Protein AF-A0A952QV23-F1 (afdb_monomer_lite)

Radius of gyration: 23.97 Å; chains: 1; bounding box: 68×53×58 Å

Foldseek 3Di:
DDDPADWDADPVQRKIKGKDWDFADQDPNRTDIWIKMFIVCQLFVWDKDKDKDKDAQQDDFFQWKWKWKDKQNHTFDDIDIDGRPPPDNRHIDIDIDIDIGGCQPPAFDKIKMKMWMWRHHPVDIDIDIAIAIDGDRHQNVPPVHRRMAIQCDWDWDQDPQQKIWICHSNRDIAIGHHQQQAQEEEEAAQQFFDQDPNWTFGCQDTNPNPVVVCQLQDCCCEDCNHPHNHHHDYDRHDNADDLVVCVSHQEYEYTHGPDDDDPRSLVSVLSCVRHQHYYWYWDFAVDPDDDSFDDDDDDDDDQDQDFPDPPGPRGCVCVGNVHHCPTGDGDGDDPDDPRPGDIDTGD

Secondary structure (DSSP, 8-state):
------EEEETTTTEEEEEEEEEEEEETTEEEEEEEEEEHHHHS-EEEEEEEEEE-TTSPPPSEEEEEEEETTEEEEEEEEEE-TTS-SSS-EEEEEEEEEE-TTSPSEEEEEEEEEEEEPSS-EEEEEEEEEEEE---TT-TTSTTEEETT--EEEE-TTS-EEEE-TTS-EEEEPPTT--EEEEEB-TTTB-EETTEE--TTT-GGGHHHHHHHH-TTTBSTTSSBSS-EEE---BSS--HHHHTT-SEEEE--BSSPPPHHHHHHHHHHHHTT-EEEEB--TT--PPPTT--------SS------TT-TT-GGGTSTT----S-----PPS-----S---B--

Sequence (347 aa):
MACRTGSEADLTAGALALDEIIPGIRTLGVTRDLALHYRSTNADVQRIVPVNATLRVQAAVPMTFSARLSIGGVQVGQDRYWDSRALPENADSVSRLGVQFDGSAFSTGLYPSELLLFSNYPQSSIGGVTRSQVLLRNEQASPFGAGWTVMALDRLYPQSDGSVVLAKGTGSTLLYGAAGRPLVVESFDQARSLTVSGVNASFVAGSMHAAARADLLNPANFGALGTIRRPVTLRSGLNVVTLPALAGVDVFVLNLLTTELTATEVQVLEQFVREGGTVLEIRNPAVTRPLLLGTLPAPFIGDLTADVTPDGLTSPLGNGPFGTIISPLLTGGNAGYATTGLATVLA

Structure (mmCIF, N/CA/C/O backbone):
data_AF-A0A952QV23-F1
#
_entry.id   AF-A0A952QV23-F1
#
loop_
_atom_site.group_PDB
_atom_site.id
_atom_site.type_symbol
_atom_site.label_atom_id
_atom_site.label_alt_id
_atom_site.label_comp_id
_atom_site.label_asym_id
_atom_site.label_entity_id
_atom_site.label_seq_id
_atom_site.pdbx_PDB_ins_code
_atom_site.Cartn_x
_atom_site.Cartn_y
_atom_site.Cartn_z
_atom_site.occupancy
_atom_site.B_iso_or_equiv
_atom_site.auth_seq_id
_atom_site.auth_comp_id
_atom_site.auth_asym_id
_atom_site.auth_atom_id
_atom_site.pdbx_PDB_model_num
ATOM 1 N N . MET A 1 1 ? -38.222 -16.521 16.201 1.00 37.97 1 MET A N 1
ATOM 2 C CA . MET A 1 1 ? -36.840 -16.012 16.082 1.00 37.97 1 MET A CA 1
ATOM 3 C C . MET A 1 1 ? -36.084 -16.981 15.198 1.00 37.97 1 MET A C 1
ATOM 5 O O . MET A 1 1 ? -36.097 -18.165 15.502 1.00 37.97 1 MET A O 1
ATOM 9 N N . ALA A 1 2 ? -35.523 -16.520 14.083 1.00 35.03 2 ALA A N 1
ATOM 10 C CA . ALA A 1 2 ? -34.625 -17.336 13.274 1.00 35.03 2 ALA A CA 1
ATOM 11 C C . ALA A 1 2 ? -33.210 -17.120 13.818 1.00 35.03 2 ALA A C 1
ATOM 13 O O . ALA A 1 2 ? -32.654 -16.037 13.660 1.00 35.03 2 ALA A O 1
ATOM 14 N N . CYS A 1 3 ? -32.669 -18.112 14.522 1.00 39.09 3 CYS A N 1
ATOM 15 C CA . CYS A 1 3 ? -31.257 -18.133 14.877 1.00 39.09 3 CYS A CA 1
ATOM 16 C C . CYS A 1 3 ? -30.493 -18.496 13.597 1.00 39.09 3 CYS A C 1
ATOM 18 O O . CYS A 1 3 ? -30.655 -19.603 13.081 1.00 39.09 3 CYS A O 1
ATOM 20 N N . ARG A 1 4 ? -29.739 -17.553 13.020 1.00 45.06 4 ARG A N 1
ATOM 21 C CA . ARG A 1 4 ? -28.792 -17.873 11.945 1.00 45.06 4 ARG A CA 1
ATOM 22 C C . ARG A 1 4 ? -27.541 -18.447 12.599 1.00 45.06 4 ARG A C 1
ATOM 24 O O . ARG A 1 4 ? -26.590 -17.727 12.853 1.00 45.06 4 ARG A O 1
ATOM 31 N N . THR A 1 5 ? -27.564 -19.740 12.895 1.00 49.06 5 THR A N 1
ATOM 32 C CA . THR A 1 5 ? -26.353 -20.484 13.240 1.00 49.06 5 THR A CA 1
ATOM 33 C C . THR A 1 5 ? -25.646 -20.830 11.935 1.00 49.06 5 THR A C 1
ATOM 35 O O . THR A 1 5 ? -26.070 -21.740 11.221 1.00 49.06 5 THR A O 1
ATOM 38 N N . GLY A 1 6 ? -24.617 -20.080 11.571 1.00 63.06 6 GLY A N 1
ATOM 39 C CA . GLY A 1 6 ? -23.847 -20.364 10.369 1.00 63.06 6 GLY A CA 1
ATOM 40 C C . GLY A 1 6 ? -22.483 -19.715 10.452 1.00 63.06 6 GLY A C 1
ATOM 41 O O . GLY A 1 6 ? -22.381 -18.527 10.729 1.00 63.06 6 GLY A O 1
ATOM 42 N N . SER A 1 7 ? -21.439 -20.505 10.230 1.00 75.69 7 SER A N 1
ATOM 43 C CA . SER A 1 7 ? -20.114 -19.961 9.980 1.00 75.69 7 SER A CA 1
ATOM 44 C C . SER A 1 7 ? -20.001 -19.547 8.517 1.00 75.69 7 SER A C 1
ATOM 46 O O . SER A 1 7 ? -20.427 -20.292 7.631 1.00 75.69 7 SER A O 1
ATOM 48 N N . GLU A 1 8 ? -19.375 -18.411 8.261 1.00 77.69 8 GLU A N 1
ATOM 49 C CA . GLU A 1 8 ? -19.070 -17.926 6.920 1.00 77.69 8 GLU A CA 1
ATOM 50 C C . GLU A 1 8 ? -17.571 -18.061 6.643 1.00 77.69 8 GLU A C 1
ATOM 52 O O . GLU A 1 8 ? -16.746 -18.014 7.556 1.00 77.69 8 GLU A O 1
ATOM 57 N N . ALA A 1 9 ? -17.211 -18.249 5.375 1.00 70.25 9 ALA A N 1
ATOM 58 C CA . ALA A 1 9 ? -15.822 -18.287 4.941 1.00 70.25 9 ALA A CA 1
ATOM 59 C C . ALA A 1 9 ? -15.524 -17.052 4.086 1.00 70.25 9 ALA A C 1
ATOM 61 O O . ALA A 1 9 ? -16.103 -16.871 3.015 1.00 70.25 9 ALA A O 1
ATOM 62 N N . ASP A 1 10 ? -14.594 -16.221 4.542 1.00 66.31 10 ASP A N 1
ATOM 63 C CA . ASP A 1 10 ? -14.011 -15.152 3.739 1.00 66.31 10 ASP A CA 1
ATOM 64 C C . ASP A 1 10 ? -12.957 -15.772 2.818 1.00 66.31 10 ASP A C 1
ATOM 66 O O . ASP A 1 10 ? -11.839 -16.066 3.243 1.00 66.31 10 ASP A O 1
ATOM 70 N N . LEU A 1 11 ? -13.322 -15.986 1.553 1.00 59.44 11 LEU A N 1
ATOM 71 C CA . LEU A 1 11 ? -12.440 -16.572 0.539 1.00 59.44 11 LEU A CA 1
ATOM 72 C C . LEU A 1 11 ? -11.251 -15.667 0.185 1.00 59.44 11 LEU A C 1
ATOM 74 O O . LEU A 1 11 ? -10.237 -16.161 -0.302 1.00 59.44 11 LEU A O 1
ATOM 78 N N . THR A 1 12 ? -11.351 -14.362 0.447 1.00 55.78 12 THR A N 1
ATOM 79 C CA . THR A 1 12 ? -10.278 -13.398 0.177 1.00 55.78 12 THR A CA 1
ATOM 80 C C . THR A 1 12 ? -9.211 -13.464 1.266 1.00 55.78 12 THR A C 1
ATOM 82 O O . THR A 1 12 ? -8.017 -13.437 0.976 1.00 55.78 12 THR A O 1
ATOM 85 N N . ALA A 1 13 ? -9.634 -13.570 2.529 1.00 60.91 13 ALA A N 1
ATOM 86 C CA . ALA A 1 13 ? -8.731 -13.614 3.681 1.00 60.91 13 ALA A CA 1
ATOM 87 C C . ALA A 1 13 ? -8.427 -15.033 4.194 1.00 60.91 13 ALA A C 1
ATOM 89 O O . ALA A 1 13 ? -7.602 -15.180 5.096 1.00 60.91 13 ALA A O 1
ATOM 90 N N . GLY A 1 14 ? -9.111 -16.060 3.679 1.00 71.38 14 GLY A N 1
ATOM 91 C CA . GLY A 1 14 ? -9.061 -17.428 4.202 1.00 71.38 14 GLY A CA 1
ATOM 92 C C . GLY A 1 14 ? -9.589 -17.547 5.636 1.00 71.38 14 GLY A C 1
ATOM 93 O O . GLY A 1 14 ? -9.125 -18.401 6.390 1.00 71.38 14 GLY A O 1
ATOM 94 N N . ALA A 1 15 ? -10.503 -16.662 6.048 1.00 80.19 15 ALA A N 1
ATOM 95 C CA . ALA A 1 15 ? -10.965 -16.572 7.431 1.00 80.19 15 ALA A CA 1
ATOM 96 C C . ALA A 1 15 ? -12.306 -17.283 7.631 1.00 80.19 15 ALA A C 1
ATOM 98 O O . ALA A 1 15 ? -13.219 -17.127 6.826 1.00 80.19 15 ALA A O 1
ATOM 99 N N . LEU A 1 16 ? -12.442 -17.994 8.748 1.00 88.31 16 LEU A N 1
ATOM 100 C CA . LEU A 1 16 ? -13.737 -18.408 9.275 1.00 88.31 16 LEU A CA 1
ATOM 101 C C . LEU A 1 16 ? -14.306 -17.248 10.092 1.00 88.31 16 LEU A C 1
ATOM 103 O O . LEU A 1 16 ? -13.616 -16.725 10.974 1.00 88.31 16 LEU A O 1
ATOM 107 N N . ALA A 1 17 ? -15.545 -16.872 9.812 1.00 88.94 17 ALA A N 1
ATOM 108 C CA . ALA A 1 17 ? -16.291 -15.868 10.548 1.00 88.94 17 ALA A CA 1
ATOM 109 C C . ALA A 1 17 ? -17.565 -16.470 11.147 1.00 88.94 17 ALA A C 1
ATOM 111 O O . ALA A 1 17 ? -18.139 -17.411 10.597 1.00 88.94 17 ALA A O 1
ATOM 112 N N . LEU A 1 18 ? -17.994 -15.942 12.288 1.00 90.94 18 LEU A N 1
ATOM 113 C CA . LEU A 1 18 ? -19.237 -16.340 12.946 1.00 90.94 18 LEU A CA 1
ATOM 114 C C . LEU A 1 18 ? -19.784 -15.158 13.743 1.00 90.94 18 LEU A C 1
ATOM 116 O O . LEU A 1 18 ? -19.043 -14.555 14.514 1.00 90.94 18 LEU A O 1
ATOM 120 N N . ASP A 1 19 ? -21.075 -14.880 13.598 1.00 91.56 19 ASP A N 1
ATOM 121 C CA . ASP A 1 19 ? -21.782 -13.924 14.446 1.00 91.56 19 ASP A CA 1
ATOM 122 C C . ASP A 1 19 ? -22.611 -14.671 15.490 1.00 91.56 19 ASP A C 1
ATOM 124 O O . ASP A 1 19 ? -23.381 -15.570 15.151 1.00 91.56 19 ASP A O 1
ATOM 128 N N . GLU A 1 20 ? -22.486 -14.269 16.752 1.00 91.31 20 GLU A N 1
ATOM 129 C CA . GLU A 1 20 ? -23.279 -14.797 17.860 1.00 91.31 20 GLU A CA 1
ATOM 130 C C . GLU A 1 20 ? -24.041 -13.656 18.534 1.00 91.31 20 GLU A C 1
ATOM 132 O O . GLU A 1 20 ? -23.453 -12.692 19.033 1.00 91.31 20 GLU A O 1
ATOM 137 N N . ILE A 1 21 ? -25.369 -13.758 18.562 1.00 90.81 21 ILE A N 1
ATOM 138 C CA . ILE A 1 21 ? -26.215 -12.776 19.242 1.00 90.81 21 ILE A CA 1
ATOM 139 C C . ILE A 1 21 ? -26.217 -13.101 20.733 1.00 90.81 21 ILE A C 1
ATOM 141 O O . ILE A 1 21 ? -26.666 -14.169 21.133 1.00 90.81 21 ILE A O 1
ATOM 145 N N . ILE A 1 22 ? -25.794 -12.149 21.560 1.00 87.44 22 ILE A N 1
ATOM 146 C CA . ILE A 1 22 ? -26.007 -12.178 23.004 1.00 87.44 22 ILE A CA 1
ATOM 147 C C . ILE A 1 22 ? -27.389 -11.569 23.267 1.00 87.44 22 ILE A C 1
ATOM 149 O O . ILE A 1 22 ? -27.554 -10.353 23.084 1.00 87.44 22 ILE A O 1
ATOM 153 N N . PRO A 1 23 ? -28.380 -12.369 23.709 1.00 85.06 23 PRO A N 1
ATOM 154 C CA . PRO A 1 23 ? -29.715 -11.864 23.984 1.00 85.06 23 PRO A CA 1
ATOM 155 C C . PRO A 1 23 ? -29.654 -10.766 25.042 1.00 85.06 23 PRO A C 1
ATOM 157 O O . PRO A 1 23 ? -29.134 -10.960 26.144 1.00 85.06 23 PRO A O 1
ATOM 160 N N . GLY A 1 24 ? -30.166 -9.599 24.684 1.00 83.31 24 GLY A N 1
ATOM 161 C CA . GLY A 1 24 ? -30.194 -8.440 25.550 1.00 83.31 24 GLY A CA 1
ATOM 162 C C . GLY A 1 24 ? -31.509 -8.301 26.303 1.00 83.31 24 GLY A C 1
ATOM 163 O O . GLY A 1 24 ? -32.363 -9.187 26.350 1.00 83.31 24 GLY A O 1
ATOM 164 N N . ILE A 1 25 ? -31.688 -7.119 26.886 1.00 87.19 25 ILE A N 1
ATOM 165 C CA . ILE A 1 25 ? -32.956 -6.714 27.491 1.00 87.19 25 ILE A CA 1
ATOM 166 C C . ILE A 1 25 ? -33.825 -5.977 26.471 1.00 87.19 25 ILE A C 1
ATOM 168 O O . ILE A 1 25 ? -33.336 -5.360 25.522 1.00 87.19 25 ILE A O 1
ATOM 172 N N . ARG A 1 26 ? -35.140 -5.982 26.693 1.00 88.62 26 ARG A N 1
ATOM 173 C CA . ARG A 1 26 ? -36.069 -5.134 25.943 1.00 88.62 26 ARG A CA 1
ATOM 174 C C . ARG A 1 26 ? -36.317 -3.848 26.722 1.00 88.62 26 ARG A C 1
ATOM 176 O O . ARG A 1 26 ? -36.785 -3.900 27.855 1.00 88.62 26 ARG A O 1
ATOM 183 N N . THR A 1 27 ? -36.051 -2.694 26.119 1.00 88.62 27 THR A N 1
ATOM 184 C CA . THR A 1 27 ? -36.333 -1.381 26.720 1.00 88.62 27 THR A CA 1
ATOM 185 C C . THR A 1 27 ? -37.216 -0.567 25.788 1.00 88.62 27 THR A C 1
ATOM 187 O O . THR A 1 27 ? -36.953 -0.479 24.591 1.00 88.62 27 THR A O 1
ATOM 190 N N . LEU A 1 28 ? -38.309 -0.006 26.320 1.00 89.56 28 LEU A N 1
ATOM 191 C CA . LEU A 1 28 ? -39.295 0.767 25.545 1.00 89.56 28 LEU A CA 1
ATOM 192 C C . LEU A 1 28 ? -39.841 0.011 24.313 1.00 89.56 28 LEU A C 1
ATOM 194 O O . LEU A 1 28 ? -40.064 0.592 23.257 1.00 89.56 28 LEU A O 1
ATOM 198 N N . GLY A 1 29 ? -40.011 -1.310 24.425 1.00 87.62 29 GLY A N 1
ATOM 199 C CA . GLY A 1 29 ? -40.465 -2.151 23.311 1.00 87.62 29 GLY A CA 1
ATOM 200 C C . GLY A 1 29 ? -39.403 -2.429 22.236 1.00 87.62 29 GLY A C 1
ATOM 201 O O . GLY A 1 29 ? -39.698 -3.131 21.268 1.00 87.62 29 GLY A O 1
ATOM 202 N N . VAL A 1 30 ? -38.167 -1.961 22.412 1.00 84.88 30 VAL A N 1
ATOM 203 C CA . VAL A 1 30 ? -37.046 -2.204 21.494 1.00 84.88 30 VAL A CA 1
ATOM 204 C C . VAL A 1 30 ? -36.093 -3.232 22.096 1.00 84.88 30 VAL A C 1
ATOM 206 O O . VAL A 1 30 ? -35.694 -3.119 23.256 1.00 84.88 30 VAL A O 1
ATOM 209 N N . THR A 1 31 ? -35.743 -4.249 21.314 1.00 86.88 31 THR A N 1
ATOM 210 C CA . THR A 1 31 ? -34.738 -5.251 21.688 1.00 86.88 31 THR A CA 1
ATOM 211 C C . THR A 1 31 ? -33.344 -4.619 21.663 1.00 86.88 31 THR A C 1
ATOM 213 O O . THR A 1 31 ? -32.995 -3.947 20.693 1.00 86.88 31 THR A O 1
ATOM 216 N N . ARG A 1 32 ? -32.556 -4.791 22.729 1.00 86.25 32 ARG A N 1
ATOM 217 C CA . ARG A 1 32 ? -31.190 -4.252 22.863 1.00 86.25 32 ARG A CA 1
ATOM 218 C C . ARG A 1 32 ? -30.166 -5.382 22.924 1.00 86.25 32 ARG A C 1
ATOM 220 O O . ARG A 1 32 ? -29.440 -5.502 23.905 1.00 86.25 32 ARG A O 1
ATOM 227 N N . ASP A 1 33 ? -30.156 -6.215 21.891 1.00 89.19 33 ASP A N 1
ATOM 228 C CA . ASP A 1 33 ? -29.192 -7.307 21.768 1.00 89.19 33 ASP A CA 1
ATOM 229 C C . ASP A 1 33 ? -27.792 -6.765 21.462 1.00 89.19 33 ASP A C 1
ATOM 231 O O . ASP A 1 33 ? -27.633 -5.725 20.812 1.00 89.19 33 ASP A O 1
ATOM 235 N N . LEU A 1 34 ? -26.775 -7.487 21.923 1.00 89.75 34 LEU A N 1
ATOM 236 C CA . LEU A 1 34 ? -25.401 -7.311 21.465 1.00 89.75 34 LEU A CA 1
ATOM 237 C C . LEU A 1 34 ? -25.064 -8.456 20.519 1.00 89.75 34 LEU A C 1
ATOM 239 O O . LEU A 1 34 ? -25.605 -9.548 20.642 1.00 89.75 34 LEU A O 1
ATOM 243 N N . ALA A 1 35 ? -24.147 -8.219 19.593 1.00 91.69 35 ALA A N 1
ATOM 244 C CA . ALA A 1 35 ? -23.625 -9.267 18.734 1.00 91.69 35 ALA A CA 1
ATOM 245 C C . ALA A 1 35 ? -22.112 -9.352 18.911 1.00 91.69 35 ALA A C 1
ATOM 247 O O . ALA A 1 35 ? -21.417 -8.326 18.913 1.00 91.69 35 ALA A O 1
ATOM 248 N N . LEU A 1 36 ? -21.621 -10.571 19.098 1.00 93.38 36 LEU A N 1
ATOM 249 C CA . LEU A 1 36 ? -20.211 -10.888 18.997 1.00 93.38 36 LEU A CA 1
ATOM 250 C C . LEU A 1 36 ? -19.902 -11.335 17.575 1.00 93.38 36 LEU A C 1
ATOM 252 O O . LEU A 1 36 ? -20.672 -12.080 16.984 1.00 93.38 36 LEU A O 1
ATOM 256 N N . HIS A 1 37 ? -18.754 -10.911 17.068 1.00 93.06 37 HIS A N 1
ATOM 257 C CA . HIS A 1 37 ? -18.209 -11.356 15.796 1.00 93.06 37 HIS A CA 1
ATOM 258 C C . HIS A 1 37 ? -16.898 -12.090 16.051 1.00 93.06 37 HIS A C 1
ATOM 260 O O . HIS A 1 37 ? -15.995 -11.555 16.702 1.00 93.06 37 HIS A O 1
ATOM 266 N N . TYR A 1 38 ? -16.803 -13.312 15.552 1.00 93.38 38 TYR A N 1
ATOM 267 C CA . TYR A 1 38 ? -15.604 -14.131 15.553 1.00 93.38 38 TYR A CA 1
ATOM 268 C C . TYR A 1 38 ? -14.891 -14.028 14.213 1.00 93.38 38 TYR A C 1
ATOM 270 O O . TYR A 1 38 ? -15.531 -14.085 13.163 1.00 93.38 38 TYR A O 1
ATOM 278 N N . ARG A 1 39 ? -13.556 -13.989 14.247 1.00 91.38 39 ARG A N 1
ATOM 279 C CA . ARG A 1 39 ? -12.720 -14.144 13.056 1.00 91.38 39 ARG A CA 1
ATOM 280 C C . ARG A 1 39 ? -11.483 -14.990 13.346 1.00 91.38 39 ARG A C 1
ATOM 282 O O . ARG A 1 39 ? -10.613 -14.583 14.121 1.00 91.38 39 ARG A O 1
ATOM 289 N N . SER A 1 40 ? -11.344 -16.129 12.667 1.00 91.69 40 SER A N 1
ATOM 290 C CA . SER A 1 40 ? -10.255 -17.083 12.937 1.00 91.69 40 SER A CA 1
ATOM 291 C C . SER A 1 40 ? -8.862 -16.496 12.724 1.00 91.69 40 SER A C 1
ATOM 293 O O . SER A 1 40 ? -7.981 -16.723 13.543 1.00 91.69 40 SER A O 1
ATOM 295 N N . THR A 1 41 ? -8.669 -15.657 11.703 1.00 89.25 41 THR A N 1
ATOM 296 C CA . THR A 1 41 ? -7.371 -15.014 11.407 1.00 89.25 41 THR A CA 1
ATOM 297 C C . THR A 1 41 ? -6.923 -13.989 12.453 1.00 89.25 41 THR A C 1
ATOM 299 O O . THR A 1 41 ? -5.805 -13.479 12.377 1.00 89.25 41 THR A O 1
ATOM 302 N N . ASN A 1 42 ? -7.812 -13.618 13.379 1.00 91.06 42 ASN A N 1
ATOM 303 C CA . ASN A 1 42 ? -7.492 -12.756 14.516 1.00 91.06 42 ASN A CA 1
ATOM 304 C C . ASN A 1 42 ? -7.327 -13.573 15.812 1.00 91.06 42 ASN A C 1
ATOM 306 O O . ASN A 1 42 ? -6.696 -13.087 16.751 1.00 91.06 42 ASN A O 1
ATOM 310 N N . ALA A 1 43 ? -7.893 -14.789 15.861 1.00 93.50 43 ALA A N 1
ATOM 311 C CA . ALA A 1 43 ? -7.697 -15.766 16.932 1.00 93.50 43 ALA A CA 1
ATOM 312 C C . ALA A 1 43 ? -6.348 -16.491 16.804 1.00 93.50 43 ALA A C 1
ATOM 314 O O . ALA A 1 43 ? -5.646 -16.676 17.790 1.00 93.50 43 ALA A O 1
ATOM 315 N N . ASP A 1 44 ? -5.980 -16.887 15.588 1.00 93.69 44 ASP A N 1
ATOM 316 C CA . ASP A 1 44 ? -4.684 -17.464 15.244 1.00 93.69 44 ASP A CA 1
ATOM 317 C C . ASP A 1 44 ? -4.077 -16.629 14.116 1.00 93.69 44 ASP A C 1
ATOM 319 O O . ASP A 1 44 ? -4.533 -16.651 12.969 1.00 93.69 44 ASP A O 1
ATOM 323 N N . VAL A 1 45 ? -3.091 -15.802 14.466 1.00 92.12 45 VAL A N 1
ATOM 324 C CA . VAL A 1 45 ? -2.568 -14.743 13.592 1.00 92.12 45 VAL A CA 1
ATOM 325 C C . VAL A 1 45 ? -1.499 -15.307 12.649 1.00 92.12 45 VAL A C 1
ATOM 327 O O . VAL A 1 45 ? -0.379 -14.810 12.586 1.00 92.12 45 VAL A O 1
ATOM 330 N N . GLN A 1 46 ? -1.845 -16.346 11.889 1.00 90.50 46 GLN A N 1
ATOM 331 C CA . GLN A 1 46 ? -0.988 -16.904 10.839 1.00 90.50 46 GLN A CA 1
ATOM 332 C C . GLN A 1 46 ? -1.171 -16.102 9.552 1.00 90.50 46 GLN A C 1
ATOM 334 O O . GLN A 1 46 ? -2.156 -16.268 8.828 1.00 90.50 46 GLN A O 1
ATOM 339 N N . ARG A 1 47 ? -0.237 -15.200 9.251 1.00 86.25 47 ARG A N 1
ATOM 340 C CA . ARG A 1 47 ? -0.337 -14.309 8.084 1.00 86.25 47 ARG A CA 1
ATOM 341 C C . ARG A 1 47 ? 0.573 -14.772 6.966 1.00 86.25 47 ARG A C 1
ATOM 343 O O . ARG A 1 47 ? 1.666 -15.261 7.218 1.00 86.25 47 ARG A O 1
ATOM 350 N N . ILE A 1 48 ? 0.118 -14.591 5.728 1.00 86.12 48 ILE A N 1
ATOM 351 C CA . ILE A 1 48 ? 0.878 -14.917 4.522 1.00 86.12 48 ILE A CA 1
ATOM 352 C C . ILE A 1 48 ? 1.228 -13.613 3.817 1.00 86.12 48 ILE A C 1
ATOM 354 O O . ILE A 1 48 ? 0.338 -12.868 3.408 1.00 86.12 48 ILE A O 1
ATOM 358 N N . VAL A 1 49 ? 2.521 -13.355 3.654 1.00 85.19 49 VAL A N 1
ATOM 359 C CA . VAL A 1 49 ? 3.027 -12.261 2.825 1.00 85.19 49 VAL A CA 1
ATOM 360 C C . VAL A 1 49 ? 3.307 -12.820 1.429 1.00 85.19 49 VAL A C 1
ATOM 362 O O . VAL A 1 49 ? 4.165 -13.699 1.296 1.00 85.19 49 VAL A O 1
ATOM 365 N N . PRO A 1 50 ? 2.583 -12.378 0.384 1.00 83.06 50 PRO A N 1
ATOM 366 C CA . PRO A 1 50 ? 2.864 -12.805 -0.976 1.00 83.06 50 PRO A CA 1
ATOM 367 C C . PRO A 1 50 ? 4.076 -12.056 -1.541 1.00 83.06 50 PRO A C 1
ATOM 369 O O . PRO A 1 50 ? 4.217 -10.849 -1.356 1.00 83.06 50 PRO A O 1
ATOM 372 N N . VAL A 1 51 ? 4.911 -12.757 -2.301 1.00 78.44 51 VAL A N 1
ATOM 373 C CA . VAL A 1 51 ? 5.997 -12.170 -3.092 1.00 78.44 51 VAL A CA 1
ATOM 374 C C . VAL A 1 51 ? 6.031 -12.806 -4.476 1.00 78.44 51 VAL A C 1
ATOM 376 O O . VAL A 1 51 ? 5.844 -14.011 -4.624 1.00 78.44 51 VAL A O 1
ATOM 379 N N . ASN A 1 52 ? 6.281 -11.998 -5.503 1.00 81.19 52 ASN A N 1
ATOM 380 C CA . ASN A 1 52 ? 6.461 -12.493 -6.862 1.00 81.19 52 ASN A CA 1
ATOM 381 C C . ASN A 1 52 ? 7.951 -12.719 -7.139 1.00 81.19 52 ASN A C 1
ATOM 383 O O . ASN A 1 52 ? 8.740 -11.774 -7.116 1.00 81.19 52 ASN A O 1
ATOM 387 N N . ALA A 1 53 ? 8.323 -13.957 -7.446 1.00 80.19 53 ALA A N 1
ATOM 388 C CA . ALA A 1 53 ? 9.618 -14.300 -8.016 1.00 80.19 53 ALA A CA 1
ATOM 389 C C . ALA A 1 53 ? 9.500 -14.297 -9.543 1.00 80.19 53 ALA A C 1
ATOM 391 O O . ALA A 1 53 ? 8.665 -15.010 -10.097 1.00 80.19 53 ALA A O 1
ATOM 392 N N . THR A 1 54 ? 10.305 -13.479 -10.219 1.00 80.44 54 THR A N 1
ATOM 393 C CA . THR A 1 54 ? 10.276 -13.361 -11.685 1.00 80.44 54 THR A CA 1
ATOM 394 C C . THR A 1 54 ? 11.550 -13.945 -12.277 1.00 80.44 54 THR A C 1
ATOM 396 O O . THR A 1 54 ? 12.645 -13.526 -11.902 1.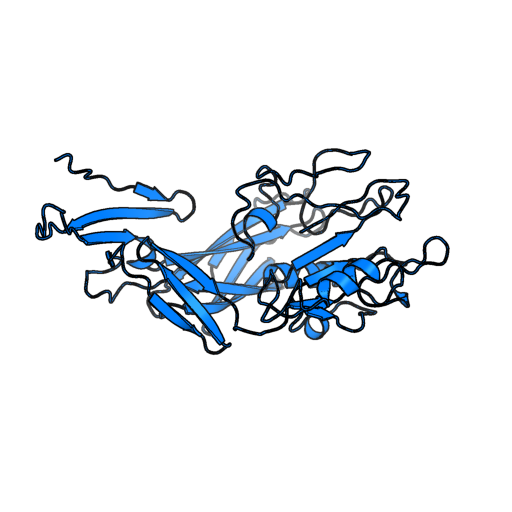00 80.44 54 THR A O 1
ATOM 399 N N . LEU A 1 55 ? 11.405 -14.869 -13.222 1.00 76.81 55 LEU A N 1
ATOM 400 C CA . LEU A 1 55 ? 12.482 -15.350 -14.083 1.00 76.81 55 LEU A CA 1
ATOM 401 C C . LEU A 1 55 ? 12.235 -14.833 -15.492 1.00 76.81 55 LEU A C 1
ATOM 403 O O . LEU A 1 55 ? 11.118 -14.918 -15.996 1.00 76.81 55 LEU A O 1
ATOM 407 N N . ARG A 1 56 ? 13.274 -14.280 -16.115 1.00 73.75 56 ARG A N 1
ATOM 408 C CA . ARG A 1 56 ? 13.216 -13.822 -17.505 1.00 73.75 56 ARG A CA 1
ATOM 409 C C . ARG A 1 56 ? 13.766 -14.899 -18.435 1.00 73.75 56 ARG A C 1
ATOM 411 O O . ARG A 1 56 ? 14.664 -15.625 -18.028 1.00 73.75 56 ARG A O 1
ATOM 418 N N . VAL A 1 57 ? 13.325 -14.914 -19.689 1.00 69.06 57 VAL A N 1
ATOM 419 C CA . VAL A 1 57 ? 13.665 -15.858 -20.779 1.00 69.06 57 VAL A CA 1
ATOM 420 C C . VAL A 1 57 ? 15.169 -16.030 -21.088 1.00 69.06 57 VAL A C 1
ATOM 422 O O . VAL A 1 57 ? 15.552 -16.847 -21.915 1.00 69.06 57 VAL A O 1
ATOM 425 N N . GLN A 1 58 ? 16.051 -15.267 -20.439 1.00 72.44 58 GLN A N 1
ATOM 426 C CA . GLN A 1 58 ? 17.514 -15.355 -20.577 1.00 72.44 58 GLN A CA 1
ATOM 427 C C . GLN A 1 58 ? 18.242 -15.541 -19.237 1.00 72.44 58 GLN A C 1
ATOM 429 O O . GLN A 1 58 ? 19.471 -15.589 -19.200 1.00 72.44 58 GLN A O 1
ATOM 434 N N . ALA A 1 59 ? 17.509 -15.606 -18.126 1.00 77.31 59 ALA A N 1
ATOM 435 C CA . ALA A 1 59 ? 18.083 -15.902 -16.825 1.00 77.31 59 ALA A CA 1
ATOM 436 C C . ALA A 1 59 ? 18.238 -17.419 -16.677 1.00 77.31 59 ALA A C 1
ATOM 438 O O . ALA A 1 59 ? 17.339 -18.177 -17.032 1.00 77.31 59 ALA A O 1
ATOM 439 N N . ALA A 1 60 ? 19.363 -17.862 -16.116 1.00 86.44 60 ALA A N 1
ATOM 440 C CA . ALA A 1 60 ? 19.485 -19.247 -15.683 1.00 86.44 60 ALA A CA 1
ATOM 441 C C . ALA A 1 60 ? 18.386 -19.561 -14.655 1.00 86.44 60 ALA A C 1
ATOM 443 O O . ALA A 1 60 ? 18.077 -18.729 -13.798 1.00 86.44 60 ALA A O 1
ATOM 444 N N . VAL A 1 61 ? 17.811 -20.762 -14.716 1.00 91.88 61 VAL A N 1
ATOM 445 C CA . VAL A 1 61 ? 16.835 -21.202 -13.717 1.00 91.88 61 VAL A CA 1
ATOM 446 C C . VAL A 1 61 ? 17.585 -21.573 -12.429 1.00 91.88 61 VAL A C 1
ATOM 448 O O . VAL A 1 61 ? 18.495 -22.407 -12.465 1.00 91.88 61 VAL A O 1
ATOM 451 N N . PRO A 1 62 ? 17.264 -20.952 -11.278 1.00 93.38 62 PRO A N 1
ATOM 452 C CA . PRO A 1 62 ? 17.884 -21.317 -10.012 1.00 93.38 62 PRO A CA 1
ATOM 453 C C . PRO A 1 62 ? 17.450 -22.720 -9.572 1.00 93.38 62 PRO A C 1
ATOM 455 O O . PRO A 1 62 ? 16.392 -23.219 -9.958 1.00 93.38 62 PRO A O 1
ATOM 458 N N . MET A 1 63 ? 18.237 -23.350 -8.700 1.00 95.56 63 MET A N 1
ATOM 459 C CA . MET A 1 63 ? 17.837 -24.611 -8.065 1.00 95.56 63 MET A CA 1
ATOM 460 C C . MET A 1 63 ? 16.696 -24.389 -7.075 1.00 95.56 63 MET A C 1
ATOM 462 O O . MET A 1 63 ? 15.779 -25.203 -6.993 1.00 95.56 63 MET A O 1
ATOM 466 N N . THR A 1 64 ? 16.761 -23.290 -6.317 1.00 96.06 64 THR A N 1
ATOM 467 C CA . THR A 1 64 ? 15.688 -22.897 -5.404 1.00 96.06 64 THR A CA 1
ATOM 468 C C . THR A 1 64 ? 15.495 -21.390 -5.365 1.00 96.06 64 THR A C 1
ATOM 470 O O . THR A 1 64 ? 16.450 -20.626 -5.527 1.00 96.06 64 THR A O 1
ATOM 473 N N . PHE A 1 65 ? 14.282 -20.965 -5.031 1.00 95.56 65 PHE A N 1
ATOM 474 C CA . PHE A 1 65 ? 14.073 -19.671 -4.392 1.00 95.56 65 PHE A CA 1
ATOM 475 C C . PHE A 1 65 ? 14.165 -19.822 -2.882 1.00 95.56 65 PHE A C 1
ATOM 477 O O . PHE A 1 65 ? 13.658 -20.807 -2.343 1.00 95.56 65 PHE A O 1
ATOM 484 N N . SER A 1 66 ? 14.748 -18.840 -2.197 1.00 96.12 66 SER A N 1
ATOM 485 C CA . SER A 1 66 ? 14.638 -18.726 -0.745 1.00 96.12 66 SER A CA 1
ATOM 486 C C . SER A 1 66 ? 14.131 -17.360 -0.314 1.00 96.12 66 SER A C 1
ATOM 488 O O . SER A 1 66 ? 14.468 -16.345 -0.923 1.00 96.12 66 SER A O 1
ATOM 490 N N . ALA A 1 67 ? 13.304 -17.334 0.730 1.00 95.81 67 ALA A N 1
ATOM 491 C CA . ALA A 1 67 ? 12.772 -16.104 1.296 1.00 95.81 67 ALA A CA 1
ATOM 492 C C . ALA A 1 67 ? 13.018 -16.026 2.802 1.00 95.81 67 ALA A C 1
ATOM 494 O O . ALA A 1 67 ? 12.777 -16.993 3.530 1.00 95.81 67 ALA A O 1
ATOM 495 N N . ARG A 1 68 ? 13.430 -14.841 3.254 1.00 96.00 68 ARG A N 1
ATOM 496 C CA . ARG A 1 68 ? 13.543 -14.466 4.665 1.00 96.00 68 ARG A CA 1
ATOM 497 C C . ARG A 1 68 ? 12.672 -13.249 4.926 1.00 96.00 68 ARG A C 1
ATOM 499 O O . ARG A 1 68 ? 12.767 -12.265 4.196 1.00 96.00 68 ARG A O 1
ATOM 506 N N . LEU A 1 69 ? 11.848 -13.317 5.966 1.00 95.75 69 LEU A N 1
ATOM 507 C CA . LEU A 1 69 ? 10.916 -12.256 6.335 1.00 95.75 69 LEU A CA 1
ATOM 508 C C . LEU A 1 69 ? 11.299 -11.650 7.684 1.00 95.75 69 LEU A C 1
ATOM 510 O O . LEU A 1 69 ? 11.542 -12.372 8.653 1.00 95.75 69 LEU A O 1
ATOM 514 N N . SER A 1 70 ? 11.301 -10.325 7.755 1.00 95.94 70 SER A N 1
ATOM 515 C CA . SER A 1 70 ? 11.315 -9.574 9.003 1.00 95.94 70 SER A CA 1
ATOM 516 C C . SER A 1 70 ? 10.065 -8.705 9.118 1.00 95.94 70 SER A C 1
ATOM 518 O O . SER A 1 70 ? 9.585 -8.146 8.131 1.00 95.94 70 SER A O 1
ATOM 520 N N . ILE A 1 71 ? 9.530 -8.600 10.333 1.00 95.00 71 ILE A N 1
ATOM 521 C CA . ILE A 1 71 ? 8.384 -7.756 10.687 1.00 95.00 71 ILE A CA 1
ATOM 522 C C . ILE A 1 71 ? 8.803 -6.892 11.872 1.00 95.00 71 ILE A C 1
ATOM 524 O O . ILE A 1 71 ? 9.322 -7.400 12.865 1.00 95.00 71 ILE A O 1
ATOM 528 N N . GLY A 1 72 ? 8.636 -5.573 11.765 1.00 90.69 72 GLY A N 1
ATOM 529 C CA . GLY A 1 72 ? 9.064 -4.640 12.811 1.00 90.69 72 GLY A CA 1
ATOM 530 C C . GLY A 1 72 ? 10.572 -4.689 13.096 1.00 90.69 72 GLY A C 1
ATOM 531 O O . GLY A 1 72 ? 10.987 -4.422 14.218 1.00 90.69 72 GLY A O 1
ATOM 532 N N . GLY A 1 73 ? 11.386 -5.080 12.108 1.00 90.25 73 GLY A N 1
ATOM 533 C CA . GLY A 1 73 ? 12.836 -5.257 12.257 1.00 90.25 73 GLY A CA 1
ATOM 534 C C . GLY A 1 73 ? 13.268 -6.582 12.900 1.00 90.25 73 GLY A C 1
ATOM 535 O O . GLY A 1 73 ? 14.465 -6.824 13.034 1.00 90.25 73 GLY A O 1
ATOM 536 N N . VAL A 1 74 ? 12.330 -7.461 13.264 1.00 92.19 74 VAL A N 1
ATOM 537 C CA . VAL A 1 74 ? 12.619 -8.784 13.836 1.00 92.19 74 VAL A CA 1
ATOM 538 C C . VAL A 1 74 ? 12.391 -9.853 12.776 1.00 92.19 74 VAL A C 1
ATOM 540 O O . VAL A 1 74 ? 11.334 -9.883 12.149 1.00 92.19 74 VAL A O 1
ATOM 543 N N . GLN A 1 75 ? 13.366 -10.741 12.564 1.00 94.00 75 GLN A N 1
ATOM 544 C CA . GLN A 1 75 ? 13.177 -11.895 11.683 1.00 94.00 75 GLN A CA 1
ATOM 545 C C . GLN A 1 75 ? 12.104 -12.822 12.266 1.00 94.0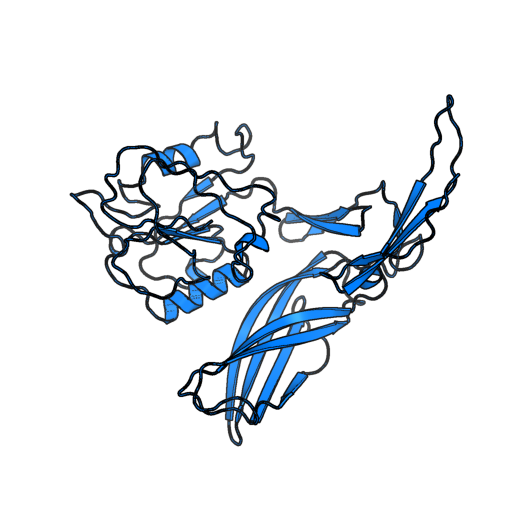0 75 GLN A C 1
ATOM 547 O O . GLN A 1 75 ? 12.199 -13.239 13.420 1.00 94.00 75 GLN A O 1
ATOM 552 N N . VAL A 1 76 ? 11.104 -13.158 11.455 1.00 93.38 76 VAL A N 1
ATOM 553 C CA . VAL A 1 76 ? 9.999 -14.038 11.845 1.00 93.38 76 VAL A CA 1
ATOM 554 C C . VAL A 1 76 ? 10.093 -15.365 11.100 1.00 93.38 76 VAL A C 1
ATOM 556 O O . VAL A 1 76 ? 10.250 -15.408 9.881 1.00 93.38 76 VAL A O 1
ATOM 559 N N . GLY A 1 77 ? 9.979 -16.466 11.843 1.00 88.00 77 GLY A N 1
ATOM 560 C CA . GLY A 1 77 ? 10.051 -17.815 11.284 1.00 88.00 77 GLY A CA 1
ATOM 561 C C . GLY A 1 77 ? 11.430 -18.202 10.729 1.00 88.00 77 GLY A C 1
ATOM 562 O O . GLY A 1 77 ? 12.444 -17.543 10.957 1.00 88.00 77 GLY A O 1
ATOM 563 N N . GLN A 1 78 ? 11.451 -19.331 10.022 1.00 91.56 78 GLN A N 1
ATOM 564 C CA . GLN A 1 78 ? 12.631 -19.855 9.331 1.00 91.56 78 GLN A CA 1
ATOM 565 C C . GLN A 1 78 ? 12.621 -19.440 7.858 1.00 91.56 78 GLN A C 1
ATOM 567 O O . GLN A 1 78 ? 11.553 -19.194 7.288 1.00 91.56 78 GLN A O 1
ATOM 572 N N . ASP A 1 79 ? 13.800 -19.435 7.236 1.00 93.88 79 ASP A N 1
ATOM 573 C CA . ASP A 1 79 ? 13.921 -19.244 5.792 1.00 93.88 79 ASP A CA 1
ATOM 574 C C . ASP A 1 79 ? 13.093 -20.311 5.056 1.00 93.88 79 ASP A C 1
ATOM 576 O O . ASP A 1 79 ? 13.141 -21.505 5.372 1.00 93.88 79 ASP A O 1
ATOM 580 N N . ARG A 1 80 ? 12.308 -19.876 4.071 1.00 94.75 80 ARG A N 1
ATOM 581 C CA . ARG A 1 80 ? 11.469 -20.757 3.248 1.00 94.75 80 ARG A CA 1
ATOM 582 C C . ARG A 1 80 ? 12.155 -21.014 1.920 1.00 94.75 80 ARG A C 1
ATOM 584 O O . ARG A 1 80 ? 12.727 -20.086 1.361 1.00 94.75 80 ARG A O 1
ATOM 591 N N . TYR A 1 81 ? 12.066 -22.245 1.423 1.00 96.19 81 TYR A N 1
ATOM 592 C CA . TYR A 1 81 ? 12.686 -22.664 0.169 1.00 96.19 81 TYR A CA 1
ATOM 593 C C . TYR A 1 81 ? 11.647 -23.285 -0.760 1.00 96.19 81 TYR A C 1
ATOM 595 O O . TYR A 1 81 ? 10.800 -24.061 -0.314 1.00 96.19 81 TYR A O 1
ATOM 603 N N . TRP A 1 82 ? 11.747 -22.976 -2.049 1.00 96.19 82 TRP A N 1
ATOM 604 C CA . TRP A 1 82 ? 10.939 -23.579 -3.107 1.00 96.19 82 TRP A CA 1
ATOM 605 C C . TRP A 1 82 ? 11.854 -24.121 -4.191 1.00 96.19 82 TRP A C 1
ATOM 607 O O . TRP A 1 82 ? 12.751 -23.410 -4.637 1.00 96.19 82 TRP A O 1
ATOM 617 N N . ASP A 1 83 ? 11.619 -25.358 -4.620 1.00 95.75 83 ASP A N 1
ATOM 618 C CA . ASP A 1 83 ? 12.292 -25.922 -5.790 1.00 95.75 83 ASP A CA 1
ATOM 619 C C . ASP A 1 83 ? 11.811 -25.200 -7.053 1.00 95.75 83 ASP A C 1
ATOM 621 O O . ASP A 1 83 ? 10.607 -25.097 -7.298 1.00 95.75 83 ASP A O 1
ATOM 625 N N . SER A 1 84 ? 12.753 -24.682 -7.834 1.00 93.69 84 SER A N 1
ATOM 626 C CA . SER A 1 84 ? 12.485 -23.936 -9.065 1.00 93.69 84 SER A CA 1
ATOM 627 C C . SER A 1 84 ? 12.985 -24.648 -10.319 1.00 93.69 84 SER A C 1
ATOM 629 O O . SER A 1 84 ? 12.795 -24.128 -11.412 1.00 93.69 84 SER A O 1
ATOM 631 N N . ARG A 1 85 ? 13.572 -25.848 -10.206 1.00 92.38 85 ARG A N 1
ATOM 632 C CA . ARG A 1 85 ? 14.221 -26.556 -11.330 1.00 92.38 85 ARG A CA 1
ATOM 633 C C . ARG A 1 85 ? 13.273 -26.932 -12.468 1.00 92.38 85 ARG A C 1
ATOM 635 O O . ARG A 1 85 ? 13.727 -27.181 -13.575 1.00 92.38 85 ARG A O 1
ATOM 642 N N . ALA A 1 86 ? 11.974 -27.010 -12.185 1.00 90.31 86 ALA A N 1
ATOM 643 C CA . ALA A 1 86 ? 10.944 -27.322 -13.173 1.00 90.31 86 ALA A CA 1
ATOM 644 C C . ALA A 1 86 ? 10.383 -26.079 -13.892 1.00 90.31 86 ALA A C 1
ATOM 646 O O . ALA A 1 86 ? 9.489 -26.215 -14.727 1.00 90.31 86 ALA A O 1
ATOM 647 N N . LEU A 1 87 ? 10.849 -24.872 -13.550 1.00 89.69 87 LEU A N 1
ATOM 648 C CA . LEU A 1 87 ? 10.415 -23.642 -14.213 1.00 89.69 87 LEU A CA 1
ATOM 649 C C . LEU A 1 87 ? 11.006 -23.543 -15.630 1.00 89.69 87 LEU A C 1
ATOM 651 O O . LEU A 1 87 ? 12.101 -24.050 -15.872 1.00 89.69 87 LEU A O 1
ATOM 655 N N . PRO A 1 88 ? 10.291 -22.908 -16.578 1.00 84.69 88 PRO A N 1
ATOM 656 C CA . PRO A 1 88 ? 10.728 -22.845 -17.966 1.00 84.69 88 PRO A CA 1
ATOM 657 C C . PRO A 1 88 ? 12.000 -22.002 -18.112 1.00 84.69 88 PRO A C 1
ATOM 659 O O . PRO A 1 88 ? 12.052 -20.859 -17.667 1.00 84.69 88 PRO A O 1
ATOM 662 N N . GLU A 1 89 ? 13.004 -22.552 -18.795 1.00 82.81 89 GLU A N 1
ATOM 663 C CA . GLU A 1 89 ? 14.254 -21.845 -19.118 1.00 82.81 89 GLU A CA 1
ATOM 664 C C . GLU A 1 89 ? 14.098 -20.881 -20.304 1.00 82.81 89 GLU A C 1
ATOM 666 O O . GLU A 1 89 ? 14.875 -19.946 -20.464 1.00 82.81 89 GLU A O 1
ATOM 671 N N . ASN A 1 90 ? 13.093 -21.108 -21.153 1.00 82.56 90 ASN A N 1
ATOM 672 C CA . ASN A 1 90 ? 12.901 -20.422 -22.430 1.00 82.56 90 ASN A CA 1
ATOM 673 C C . ASN A 1 90 ? 11.660 -19.518 -22.464 1.00 82.56 90 ASN A C 1
ATOM 675 O O . ASN A 1 90 ? 11.207 -19.138 -23.546 1.00 82.56 90 ASN A O 1
ATOM 679 N N . ALA A 1 91 ? 11.106 -19.169 -21.304 1.00 76.94 91 ALA A N 1
ATOM 680 C CA . ALA A 1 91 ? 9.985 -18.249 -21.200 1.00 76.94 91 ALA A CA 1
ATOM 681 C C . ALA A 1 91 ? 10.092 -17.402 -19.933 1.00 76.94 91 ALA A C 1
ATOM 683 O O . ALA A 1 91 ? 10.598 -17.854 -18.906 1.00 76.94 91 ALA A O 1
ATOM 684 N N . ASP A 1 92 ? 9.565 -16.181 -20.000 1.00 74.88 92 ASP A N 1
ATOM 685 C CA . ASP A 1 92 ? 9.334 -15.395 -18.797 1.00 74.88 92 ASP A CA 1
ATOM 686 C C . ASP A 1 92 ? 8.337 -16.140 -17.900 1.00 74.88 92 ASP A C 1
ATOM 688 O O . ASP A 1 92 ? 7.307 -16.641 -18.361 1.00 74.88 92 ASP A O 1
ATOM 692 N N . SER A 1 93 ? 8.631 -16.212 -16.605 1.00 78.38 93 SER A N 1
ATOM 693 C CA . SER A 1 93 ? 7.726 -16.802 -15.625 1.00 78.38 93 SER A CA 1
ATOM 694 C C . SER A 1 93 ? 7.674 -15.981 -14.345 1.00 78.38 93 SER A C 1
ATOM 696 O O . SER A 1 93 ? 8.671 -15.425 -13.881 1.00 78.38 93 SER A O 1
ATOM 698 N N . VAL A 1 94 ? 6.477 -15.910 -13.764 1.00 81.25 94 VAL A N 1
ATOM 699 C CA . VAL A 1 94 ? 6.233 -15.274 -12.470 1.00 81.25 94 VAL A CA 1
ATOM 700 C C . VAL A 1 94 ? 5.650 -16.321 -11.534 1.00 81.25 94 VAL A C 1
ATOM 702 O O . VAL A 1 94 ? 4.563 -16.843 -11.770 1.00 81.25 94 VAL A O 1
ATOM 705 N N . SER A 1 95 ? 6.374 -16.618 -10.461 1.00 79.25 95 SER A N 1
ATOM 706 C CA . SER A 1 95 ? 5.915 -17.488 -9.381 1.00 79.25 95 SER A CA 1
ATOM 707 C C . SER A 1 95 ? 5.461 -16.637 -8.200 1.00 79.25 95 SER A C 1
ATOM 709 O O . SER A 1 95 ? 6.254 -15.879 -7.643 1.00 79.25 95 SER A O 1
ATOM 711 N N . ARG A 1 96 ? 4.194 -16.762 -7.791 1.00 85.38 96 ARG A N 1
ATOM 712 C CA . ARG A 1 96 ? 3.680 -16.114 -6.575 1.00 85.38 96 ARG A CA 1
ATOM 713 C C . ARG A 1 96 ? 3.946 -17.013 -5.371 1.00 85.38 96 ARG A C 1
ATOM 715 O O . ARG A 1 96 ? 3.276 -18.025 -5.185 1.00 85.38 96 ARG A O 1
ATOM 722 N N . LEU A 1 97 ? 4.932 -16.642 -4.567 1.00 86.50 97 LEU A N 1
ATOM 723 C CA . LEU A 1 97 ? 5.360 -17.367 -3.375 1.00 86.50 97 LEU A CA 1
ATOM 724 C C . LEU A 1 97 ? 4.667 -16.779 -2.140 1.00 86.50 97 LEU A C 1
ATOM 726 O O . LEU A 1 97 ? 4.508 -15.564 -2.031 1.00 86.50 97 LEU A O 1
ATOM 730 N N . GLY A 1 98 ? 4.248 -17.632 -1.207 1.00 87.44 98 GLY A N 1
ATOM 731 C CA . GLY A 1 98 ? 3.624 -17.215 0.050 1.00 87.44 98 GLY A CA 1
ATOM 732 C C . GLY A 1 98 ? 4.542 -17.474 1.238 1.00 87.44 98 GLY A C 1
ATOM 733 O O . GLY A 1 98 ? 4.870 -18.627 1.517 1.00 87.44 98 GLY A O 1
ATOM 734 N N . VAL A 1 99 ? 4.927 -16.424 1.964 1.00 90.00 99 VAL A N 1
ATOM 735 C CA . VAL A 1 99 ? 5.693 -16.550 3.210 1.00 90.00 99 VAL A CA 1
ATOM 736 C C . VAL A 1 99 ? 4.738 -16.455 4.392 1.00 90.00 99 VAL A C 1
ATOM 738 O O . VAL A 1 99 ? 4.265 -15.369 4.721 1.00 90.00 99 VAL A O 1
ATOM 741 N N . GLN A 1 100 ? 4.436 -17.594 5.018 1.00 90.06 100 GLN A N 1
ATOM 742 C CA . GLN A 1 100 ? 3.632 -17.622 6.239 1.00 90.06 100 GLN A CA 1
ATOM 743 C C . GLN A 1 100 ? 4.493 -17.341 7.473 1.00 90.06 100 GLN A C 1
ATOM 745 O O . GLN A 1 100 ? 5.556 -17.954 7.629 1.00 90.06 100 GLN A O 1
ATOM 750 N N . PHE A 1 101 ? 4.000 -16.484 8.366 1.00 92.44 101 PHE A N 1
ATOM 751 C CA . PHE A 1 101 ? 4.602 -16.215 9.667 1.00 92.44 101 PHE A CA 1
ATOM 752 C C . PHE A 1 101 ? 3.566 -16.195 10.794 1.00 92.44 101 PHE A C 1
ATOM 754 O O . PHE A 1 101 ? 2.390 -15.893 10.576 1.00 92.44 101 PHE A O 1
ATOM 761 N N . ASP A 1 102 ? 4.052 -16.482 12.001 1.00 93.56 102 ASP A N 1
ATOM 762 C CA . ASP A 1 102 ? 3.290 -16.376 13.239 1.00 93.56 102 ASP A CA 1
ATOM 763 C C . ASP A 1 102 ? 3.320 -14.929 13.754 1.00 93.56 102 ASP A C 1
ATOM 765 O O . ASP A 1 102 ? 4.368 -14.398 14.131 1.00 93.56 102 ASP A O 1
ATOM 769 N N . GLY A 1 103 ? 2.157 -14.283 13.729 1.00 93.12 103 GLY A N 1
ATOM 770 C CA . GLY A 1 103 ? 1.941 -12.923 14.208 1.00 93.12 103 GLY A CA 1
ATOM 771 C C . GLY A 1 103 ? 1.520 -12.823 15.678 1.00 93.12 103 GLY A C 1
ATOM 772 O O . GLY A 1 103 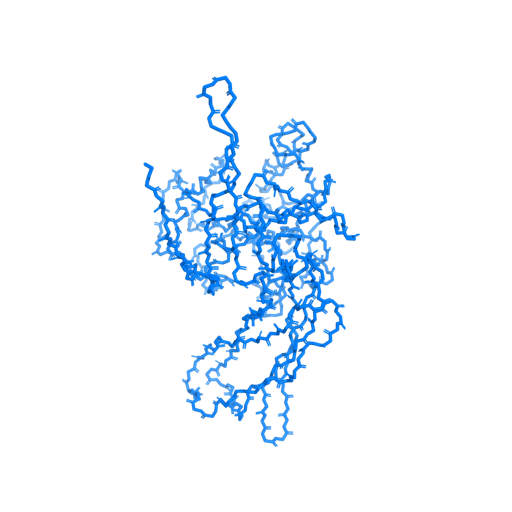? 1.249 -11.714 16.135 1.00 93.12 103 GLY A O 1
ATOM 773 N N . SER A 1 104 ? 1.436 -13.932 16.420 1.00 93.38 104 SER A N 1
ATOM 774 C CA . SER A 1 104 ? 0.898 -13.983 17.794 1.00 93.38 104 SER A CA 1
ATOM 775 C C . SER A 1 104 ? 1.633 -13.086 18.794 1.00 93.38 104 SER A C 1
ATOM 777 O O . SER A 1 104 ? 1.020 -12.535 19.708 1.00 93.38 104 SER A O 1
ATOM 779 N N . ALA A 1 105 ? 2.937 -12.884 18.600 1.00 93.38 105 ALA A N 1
ATOM 780 C CA . ALA A 1 105 ? 3.760 -12.028 19.452 1.00 93.38 105 ALA A CA 1
ATOM 781 C C . ALA A 1 105 ? 3.574 -10.521 19.182 1.00 93.38 105 ALA A C 1
ATOM 783 O O . ALA A 1 105 ? 4.029 -9.695 19.975 1.00 93.38 105 ALA A O 1
ATOM 784 N N . PHE A 1 106 ? 2.928 -10.148 18.074 1.00 93.69 106 PHE A N 1
ATOM 785 C CA . PHE A 1 106 ? 2.704 -8.753 17.706 1.00 93.69 106 PHE A CA 1
ATOM 786 C C . PHE A 1 106 ? 1.352 -8.274 18.232 1.00 93.69 106 PHE A C 1
ATOM 788 O O . PHE A 1 106 ? 0.337 -8.965 18.121 1.00 93.69 106 PHE A O 1
ATOM 795 N N . SER A 1 107 ? 1.323 -7.064 18.786 1.00 94.00 107 SER A N 1
ATOM 796 C CA . SER A 1 107 ? 0.067 -6.393 19.107 1.00 94.00 107 SER A CA 1
ATOM 797 C C . SER A 1 107 ? -0.687 -5.994 17.830 1.00 94.00 107 SER A C 1
ATOM 799 O O . SER A 1 107 ? -0.170 -6.052 16.716 1.00 94.00 107 SER A O 1
ATOM 801 N N . THR A 1 108 ? -1.953 -5.599 17.977 1.00 94.31 108 THR A N 1
ATOM 802 C CA . THR A 1 108 ? -2.699 -5.012 16.854 1.00 94.31 108 THR A CA 1
ATOM 803 C C . THR A 1 108 ? -2.039 -3.695 16.433 1.00 94.31 108 THR A C 1
ATOM 805 O O . THR A 1 108 ? -1.874 -2.801 17.266 1.00 94.31 108 THR A O 1
ATOM 808 N N . GLY A 1 109 ? -1.673 -3.568 15.157 1.00 93.31 109 GLY A N 1
ATOM 809 C CA . GLY A 1 109 ? -0.930 -2.417 14.644 1.00 93.31 109 GLY A CA 1
ATOM 810 C C . GLY A 1 109 ? -0.428 -2.585 13.211 1.00 93.31 109 GLY A C 1
ATOM 811 O O . GLY A 1 109 ? -0.674 -3.603 12.559 1.00 93.31 109 GLY A O 1
ATOM 812 N N . LEU A 1 110 ? 0.266 -1.560 12.723 1.00 89.44 110 LEU A N 1
ATOM 813 C CA . LEU A 1 110 ? 0.921 -1.536 11.419 1.00 89.44 110 LEU A CA 1
ATOM 814 C C . LEU A 1 110 ? 2.428 -1.723 11.605 1.00 89.44 110 LEU A C 1
ATOM 816 O O . LEU A 1 110 ? 3.057 -0.991 12.367 1.00 89.44 110 LEU A O 1
ATOM 820 N N . TYR A 1 111 ? 3.016 -2.675 10.886 1.00 91.00 111 TYR A N 1
ATOM 821 C CA . TYR A 1 111 ? 4.433 -3.001 11.016 1.00 91.00 111 TYR A CA 1
ATOM 822 C C . TYR A 1 111 ? 5.153 -2.880 9.674 1.00 91.00 111 TYR A C 1
ATOM 824 O O . TYR A 1 111 ? 4.631 -3.362 8.665 1.00 91.00 111 TYR A O 1
ATOM 832 N N . PRO A 1 112 ? 6.363 -2.292 9.632 1.00 89.19 112 PRO A N 1
ATOM 833 C CA . PRO A 1 112 ? 7.207 -2.403 8.453 1.00 89.19 112 PRO A CA 1
ATOM 834 C C . PRO A 1 112 ? 7.604 -3.868 8.260 1.00 89.19 112 PRO A C 1
ATOM 836 O O . PRO A 1 112 ? 7.920 -4.567 9.227 1.00 89.19 112 PRO A O 1
ATOM 839 N N . SER A 1 113 ? 7.600 -4.326 7.016 1.00 89.44 113 SER A N 1
ATOM 840 C CA . SER A 1 113 ? 8.038 -5.665 6.640 1.00 89.44 113 SER A CA 1
ATOM 841 C C . SER A 1 113 ? 9.157 -5.584 5.618 1.00 89.44 113 SER A C 1
ATOM 843 O O . SER A 1 113 ? 9.016 -4.873 4.618 1.00 89.44 113 SER A O 1
ATOM 845 N N . GLU A 1 114 ? 10.218 -6.357 5.819 1.00 92.62 114 GLU A N 1
ATOM 846 C CA . GLU A 1 114 ? 11.247 -6.561 4.803 1.00 92.62 114 GLU A CA 1
ATOM 847 C C . GLU A 1 114 ? 11.301 -8.038 4.426 1.00 92.62 114 GLU A C 1
ATOM 849 O O . GLU A 1 114 ? 11.443 -8.921 5.273 1.00 92.62 114 GLU A O 1
ATOM 854 N N . LEU A 1 115 ? 11.181 -8.310 3.131 1.00 91.75 115 LEU A N 1
ATOM 855 C CA . LEU A 1 115 ? 11.274 -9.646 2.571 1.00 91.75 115 LEU A CA 1
ATOM 856 C C . LEU A 1 115 ? 12.492 -9.704 1.658 1.00 91.75 115 LEU A C 1
ATOM 858 O O . LEU A 1 115 ? 12.548 -9.042 0.622 1.00 91.75 115 LEU A O 1
ATOM 862 N N . LEU A 1 116 ? 13.470 -10.510 2.048 1.00 93.88 116 LEU A N 1
ATOM 863 C CA . LEU A 1 116 ? 14.629 -10.837 1.231 1.00 93.88 116 LEU A CA 1
ATOM 864 C C . LEU A 1 116 ? 14.294 -12.070 0.401 1.00 93.88 116 LEU A C 1
ATOM 866 O O . LEU A 1 116 ? 13.975 -13.112 0.970 1.00 93.88 116 LEU A O 1
ATOM 870 N N . LEU A 1 117 ? 14.366 -11.953 -0.922 1.00 93.19 117 LEU A N 1
ATOM 871 C CA . LEU A 1 117 ? 14.143 -13.051 -1.859 1.00 93.19 117 LEU A CA 1
ATOM 872 C C . LEU A 1 117 ? 15.436 -13.324 -2.624 1.00 93.19 117 LEU A C 1
ATOM 874 O O . LEU A 1 117 ? 15.983 -12.412 -3.245 1.00 93.19 117 LEU A O 1
ATOM 878 N N . PHE A 1 118 ? 15.890 -14.574 -2.619 1.00 94.44 118 PHE A N 1
ATOM 879 C CA . PHE A 1 118 ? 17.083 -15.022 -3.331 1.00 94.44 118 PHE A CA 1
ATOM 880 C C . PHE A 1 118 ? 16.746 -16.105 -4.354 1.00 94.44 118 PHE A C 1
ATOM 882 O O . PHE A 1 118 ? 15.990 -17.032 -4.076 1.00 94.44 118 PHE A O 1
ATOM 889 N N . SER A 1 119 ? 17.363 -16.000 -5.526 1.00 93.56 119 SER A N 1
ATOM 890 C CA . SER A 1 119 ? 17.546 -17.083 -6.489 1.00 93.56 119 SER A CA 1
ATOM 891 C C . SER A 1 119 ? 18.863 -17.785 -6.169 1.00 93.56 119 SER A C 1
ATOM 893 O O . SER A 1 119 ? 19.918 -17.148 -6.216 1.00 93.56 119 SER A O 1
ATOM 895 N N . ASN A 1 120 ? 18.814 -19.072 -5.829 1.00 95.75 120 ASN A N 1
ATOM 896 C CA . ASN A 1 120 ? 19.982 -19.856 -5.430 1.00 95.75 120 ASN A CA 1
ATOM 897 C C . ASN A 1 120 ? 20.434 -20.776 -6.569 1.00 95.75 120 ASN A C 1
ATOM 899 O O . ASN A 1 120 ? 19.701 -21.671 -6.998 1.00 95.75 120 ASN A O 1
ATOM 903 N N . TYR A 1 121 ? 21.664 -20.578 -7.023 1.00 94.25 121 TYR A N 1
ATOM 904 C CA . TYR A 1 121 ? 22.357 -21.369 -8.035 1.00 94.25 121 TYR A CA 1
ATOM 905 C C . TYR A 1 121 ? 23.375 -22.308 -7.368 1.00 94.25 121 TYR A C 1
ATOM 907 O O . TYR A 1 121 ? 23.674 -22.145 -6.185 1.00 94.25 121 TYR A O 1
ATOM 915 N N . PRO A 1 122 ? 23.953 -23.283 -8.095 1.00 93.00 122 PRO A N 1
ATOM 916 C CA . PRO A 1 122 ? 24.903 -24.236 -7.512 1.00 93.00 122 PRO A CA 1
ATOM 917 C C . PRO A 1 122 ? 26.098 -23.610 -6.778 1.00 93.00 122 PRO A C 1
ATOM 919 O O . PRO A 1 122 ? 26.626 -24.219 -5.853 1.00 93.00 122 PRO A O 1
ATOM 922 N N . GLN A 1 123 ? 26.537 -22.415 -7.186 1.00 92.94 123 GLN A N 1
ATOM 923 C CA . GLN A 1 123 ? 27.744 -21.766 -6.655 1.00 92.94 123 GLN A CA 1
ATOM 924 C C . GLN A 1 123 ? 27.532 -20.306 -6.229 1.00 92.94 123 GLN A C 1
ATOM 926 O O . GLN A 1 123 ? 28.485 -19.641 -5.826 1.00 92.94 123 GLN A O 1
ATOM 931 N N . SER A 1 124 ? 26.315 -19.775 -6.340 1.00 93.31 124 SER A N 1
ATOM 932 C CA . SER A 1 124 ? 26.027 -18.367 -6.059 1.00 93.31 124 SER A CA 1
ATOM 933 C C . SER A 1 124 ? 24.559 -18.156 -5.707 1.00 93.31 124 SER A C 1
ATOM 935 O O . SER A 1 124 ? 23.705 -18.973 -6.041 1.00 93.31 124 SER A O 1
ATOM 937 N N . SER A 1 125 ? 24.258 -17.024 -5.076 1.00 92.50 125 SER A N 1
ATOM 938 C CA . SER A 1 125 ? 22.888 -16.567 -4.853 1.00 92.50 125 SER A CA 1
ATOM 939 C C . SER A 1 125 ? 22.772 -15.106 -5.255 1.00 92.50 125 SER A C 1
ATOM 941 O O . SER A 1 125 ? 23.669 -14.307 -4.990 1.00 92.50 125 SER A O 1
ATOM 943 N N . ILE A 1 126 ? 21.661 -14.756 -5.893 1.00 89.94 126 ILE A N 1
ATOM 944 C CA . ILE A 1 126 ? 21.344 -13.381 -6.285 1.00 89.94 126 ILE A CA 1
ATOM 945 C C . ILE A 1 126 ? 19.978 -13.059 -5.708 1.00 89.94 126 ILE A C 1
ATOM 947 O O . ILE A 1 126 ? 19.040 -13.830 -5.888 1.00 89.94 126 ILE A O 1
ATOM 951 N N . GLY A 1 127 ? 19.851 -11.935 -5.013 1.00 86.31 127 GLY A N 1
ATOM 952 C CA . GLY A 1 127 ? 18.597 -11.575 -4.373 1.00 86.31 127 GLY A CA 1
ATOM 953 C C . GLY A 1 127 ? 18.375 -10.083 -4.259 1.00 86.31 127 GLY A C 1
ATOM 954 O O . GLY A 1 127 ? 19.233 -9.272 -4.605 1.00 86.31 127 GLY A O 1
ATOM 955 N N . GLY A 1 128 ? 17.192 -9.749 -3.766 1.00 84.25 128 GLY A N 1
ATOM 956 C CA . GLY A 1 128 ? 16.758 -8.385 -3.519 1.00 84.25 128 GLY A CA 1
ATOM 957 C C . GLY A 1 128 ? 15.910 -8.301 -2.261 1.00 84.25 128 GLY A C 1
ATOM 958 O O . GLY A 1 128 ? 15.423 -9.310 -1.746 1.00 84.25 128 GLY A O 1
ATOM 959 N N . VAL A 1 129 ? 15.738 -7.077 -1.775 1.00 83.69 129 VAL A N 1
ATOM 960 C CA . VAL A 1 129 ? 14.836 -6.765 -0.668 1.00 83.69 129 VAL A CA 1
ATOM 961 C C . VAL A 1 129 ? 13.570 -6.126 -1.222 1.00 83.69 129 VAL A C 1
ATOM 963 O O . VAL A 1 129 ? 13.635 -5.213 -2.041 1.00 83.69 129 VAL A O 1
ATOM 966 N N . THR A 1 130 ? 12.419 -6.610 -0.774 1.00 79.25 130 THR A N 1
ATOM 967 C CA . THR A 1 130 ? 11.128 -5.946 -0.951 1.00 79.25 130 THR A CA 1
ATOM 968 C C . THR A 1 130 ? 10.700 -5.395 0.396 1.00 79.25 130 THR A C 1
ATOM 970 O O . THR A 1 130 ? 10.626 -6.141 1.374 1.00 79.25 130 THR A O 1
ATOM 973 N N . ARG A 1 131 ? 10.424 -4.094 0.451 1.00 78.19 131 ARG A N 1
ATOM 974 C CA . ARG A 1 131 ? 9.843 -3.445 1.628 1.00 78.19 131 ARG A CA 1
ATOM 975 C C . ARG A 1 131 ? 8.366 -3.169 1.400 1.00 78.19 131 ARG A C 1
ATOM 977 O O . ARG A 1 131 ? 7.975 -2.793 0.297 1.00 78.19 131 ARG A O 1
ATOM 984 N N . SER A 1 132 ? 7.578 -3.363 2.447 1.00 74.81 132 SER A N 1
ATOM 985 C CA . SER A 1 132 ? 6.142 -3.079 2.482 1.00 74.81 132 SER A CA 1
ATOM 986 C C . SER A 1 132 ? 5.686 -2.868 3.928 1.00 74.81 132 SER A C 1
ATOM 988 O O . SER A 1 132 ? 6.502 -2.846 4.853 1.00 74.81 132 SER A O 1
ATOM 990 N N . GLN A 1 133 ? 4.381 -2.719 4.136 1.00 80.94 133 GLN A N 1
ATOM 991 C CA . GLN A 1 133 ? 3.772 -2.674 5.461 1.00 80.94 133 GLN A CA 1
ATOM 992 C C . GLN A 1 133 ? 2.791 -3.835 5.630 1.00 80.94 133 GLN A C 1
ATOM 994 O O . GLN A 1 133 ? 2.112 -4.229 4.683 1.00 80.94 133 GLN A O 1
ATOM 999 N N . VAL A 1 134 ? 2.701 -4.370 6.847 1.00 84.94 134 VAL A N 1
ATOM 1000 C CA . VAL A 1 134 ? 1.757 -5.429 7.209 1.00 84.94 134 VAL A CA 1
ATOM 1001 C C . VAL A 1 134 ? 0.871 -4.940 8.343 1.00 84.94 134 VAL A C 1
ATOM 1003 O O . VAL A 1 134 ? 1.348 -4.552 9.409 1.00 84.94 134 VAL A O 1
ATOM 1006 N N . LEU A 1 135 ? -0.437 -4.972 8.101 1.00 87.69 135 LEU A N 1
ATOM 1007 C CA . LEU A 1 135 ? -1.453 -4.659 9.094 1.00 87.69 135 LEU A CA 1
ATOM 1008 C C . LEU A 1 135 ? -1.822 -5.928 9.863 1.00 87.69 135 LEU A C 1
ATOM 1010 O O . LEU A 1 135 ? -2.316 -6.897 9.281 1.00 87.69 135 LEU A O 1
ATOM 1014 N N . LEU A 1 136 ? -1.600 -5.919 11.175 1.00 90.44 136 LEU A N 1
ATOM 1015 C CA . LEU A 1 136 ? -1.907 -7.035 12.060 1.00 90.44 136 LEU A CA 1
ATOM 1016 C C . LEU A 1 136 ? -3.065 -6.684 12.984 1.00 90.44 136 LEU A C 1
ATOM 1018 O O . LEU A 1 136 ? -3.071 -5.647 13.642 1.00 90.44 136 LEU A O 1
ATOM 1022 N N . ARG A 1 137 ? -4.038 -7.593 13.053 1.00 92.50 137 ARG A N 1
ATOM 1023 C CA . ARG A 1 137 ? -5.090 -7.601 14.068 1.00 92.50 137 ARG A CA 1
ATOM 1024 C C . ARG A 1 137 ? -4.951 -8.876 14.879 1.00 92.50 137 ARG A C 1
ATOM 1026 O O . ARG A 1 137 ? -5.209 -9.963 14.365 1.00 92.50 137 ARG A O 1
ATOM 1033 N N . ASN A 1 138 ? -4.512 -8.709 16.117 1.00 94.44 138 ASN A N 1
ATOM 1034 C CA . ASN A 1 138 ? -4.332 -9.777 17.084 1.00 94.44 138 ASN A CA 1
ATOM 1035 C C . ASN A 1 138 ? -5.380 -9.627 18.191 1.00 94.44 138 ASN A C 1
ATOM 1037 O O . ASN A 1 138 ? -5.360 -8.656 18.952 1.00 94.44 138 ASN A O 1
ATOM 1041 N N . GLU A 1 139 ? -6.304 -10.585 18.253 1.00 94.94 139 GLU A N 1
ATOM 1042 C CA . GLU A 1 139 ? -7.384 -10.656 19.241 1.00 94.94 139 GLU A CA 1
ATOM 1043 C C . GLU A 1 139 ? -7.274 -11.929 20.100 1.00 94.94 139 GLU A C 1
ATOM 1045 O O . GLU A 1 139 ? -8.266 -12.369 20.680 1.00 94.94 139 GLU A O 1
ATOM 1050 N N . GLN A 1 140 ? -6.075 -12.516 20.221 1.00 95.94 140 GLN A N 1
ATOM 1051 C CA . GLN A 1 140 ? -5.817 -13.691 21.067 1.00 95.94 140 GLN A CA 1
ATOM 1052 C C . GLN A 1 140 ? -6.164 -13.449 22.537 1.00 95.94 140 GLN A C 1
ATOM 1054 O O . GLN A 1 140 ? -6.748 -14.307 23.190 1.00 95.94 140 GLN A O 1
ATOM 1059 N N . ALA A 1 141 ? -5.851 -12.253 23.036 1.00 94.50 141 ALA A N 1
ATOM 1060 C CA . ALA A 1 141 ? -6.139 -11.831 24.404 1.00 94.50 141 ALA A CA 1
ATOM 1061 C C . ALA A 1 141 ? -7.482 -11.083 24.535 1.00 94.50 141 ALA A C 1
ATOM 1063 O O . ALA A 1 141 ? -7.655 -10.278 25.452 1.00 94.50 141 ALA A O 1
ATOM 1064 N N . SER A 1 142 ? -8.426 -11.282 23.606 1.00 93.75 142 SER A N 1
ATOM 1065 C CA . SER A 1 142 ? -9.735 -10.633 23.700 1.00 93.75 142 SER A CA 1
ATOM 1066 C C . SER A 1 142 ? -10.486 -11.086 24.961 1.00 93.75 142 SER A C 1
ATOM 1068 O O . SER A 1 142 ? -10.559 -12.288 25.232 1.00 93.75 142 SER A O 1
ATOM 1070 N N . PRO A 1 143 ? -11.116 -10.159 25.712 1.00 92.25 143 PRO A N 1
ATOM 1071 C CA . PRO A 1 143 ? -11.895 -10.502 26.902 1.00 92.25 143 PRO A CA 1
ATOM 1072 C C . PRO A 1 143 ? -13.156 -11.324 26.589 1.00 92.25 143 PRO A C 1
ATOM 1074 O O . PRO A 1 143 ? -13.780 -11.848 27.506 1.00 92.25 143 PRO A O 1
ATOM 1077 N N . PHE A 1 144 ? -13.535 -11.439 25.312 1.00 92.31 144 PHE A N 1
ATOM 1078 C CA . PHE A 1 144 ? -14.680 -12.230 24.850 1.00 92.31 144 PHE A CA 1
ATOM 1079 C C . PHE A 1 144 ? -14.278 -13.628 24.347 1.00 92.31 144 PHE A C 1
ATOM 1081 O O . PHE A 1 144 ? -15.134 -14.383 23.896 1.00 92.31 144 PHE A O 1
ATOM 1088 N N . GLY A 1 145 ? -12.989 -13.976 24.424 1.00 94.25 145 GLY A N 1
ATOM 1089 C CA . GLY A 1 145 ? -12.405 -15.182 23.835 1.00 94.25 145 GLY A CA 1
ATOM 1090 C C . GLY A 1 145 ? -11.601 -14.871 22.571 1.00 94.25 145 GLY A C 1
ATOM 1091 O O . GLY A 1 145 ? -11.873 -13.897 21.872 1.00 94.25 145 GLY A O 1
ATOM 1092 N N . ALA A 1 146 ? -10.594 -15.696 22.272 1.00 95.56 146 ALA A N 1
ATOM 1093 C CA . ALA A 1 146 ? -9.676 -15.462 21.157 1.00 95.56 146 ALA A CA 1
ATOM 1094 C C . ALA A 1 146 ? -10.425 -15.254 19.825 1.00 95.56 146 ALA A C 1
ATOM 1096 O O . ALA A 1 146 ? -11.239 -16.085 19.426 1.00 95.56 146 ALA A O 1
ATOM 1097 N N . GLY A 1 147 ? -10.148 -14.135 19.149 1.00 93.25 147 GLY A N 1
ATOM 1098 C CA . GLY A 1 147 ? -10.777 -13.751 17.877 1.00 93.25 147 GLY A CA 1
ATOM 1099 C C . GLY A 1 147 ? -12.217 -13.252 17.963 1.00 93.25 147 GLY A C 1
ATOM 1100 O O . GLY A 1 147 ? -12.784 -12.936 16.920 1.00 93.25 147 GLY A O 1
ATOM 1101 N N . TRP A 1 148 ? -12.806 -13.171 19.159 1.00 94.31 148 TRP A N 1
ATOM 1102 C CA . TRP A 1 148 ? -14.136 -12.603 19.369 1.00 94.31 148 TRP A CA 1
ATOM 1103 C C . TRP A 1 148 ? -14.070 -11.112 19.677 1.00 94.31 148 TRP A C 1
ATOM 1105 O O . TRP A 1 148 ? -13.239 -10.645 20.457 1.00 94.31 148 TRP A O 1
ATOM 1115 N N . THR A 1 149 ? -14.997 -10.353 19.110 1.00 94.06 149 THR A N 1
ATOM 1116 C CA . THR A 1 149 ? -15.124 -8.911 19.318 1.00 94.06 149 THR A CA 1
ATOM 1117 C C . THR A 1 149 ? -16.595 -8.508 19.373 1.00 94.06 149 THR A C 1
ATOM 1119 O O . THR A 1 149 ? -17.455 -9.277 18.965 1.00 94.06 149 THR A O 1
ATOM 1122 N N . VAL A 1 150 ? -16.914 -7.313 19.874 1.00 93.62 150 VAL A N 1
ATOM 1123 C CA . VAL A 1 150 ? -18.301 -6.813 19.907 1.00 93.62 150 VAL A CA 1
ATOM 1124 C C . VAL A 1 150 ? -18.565 -6.029 18.626 1.00 93.62 150 VAL A C 1
ATOM 1126 O O . VAL A 1 150 ? -17.868 -5.051 18.365 1.00 93.62 150 VAL A O 1
ATOM 1129 N N . MET A 1 151 ? -19.589 -6.403 17.856 1.00 92.06 151 MET A N 1
ATOM 1130 C CA . MET A 1 151 ? -19.891 -5.788 16.553 1.00 92.06 151 MET A CA 1
ATOM 1131 C C . MET A 1 151 ? -20.136 -4.280 16.624 1.00 92.06 151 MET A C 1
ATOM 1133 O O . MET A 1 151 ? -19.796 -3.552 15.697 1.00 92.06 151 MET A O 1
ATOM 1137 N N . ALA A 1 152 ? -20.708 -3.810 17.731 1.00 89.25 152 ALA A N 1
ATOM 1138 C CA . ALA A 1 152 ? -21.017 -2.401 17.954 1.00 89.25 152 ALA A CA 1
ATOM 1139 C C . ALA A 1 152 ? -19.831 -1.579 18.499 1.00 89.25 152 ALA A C 1
ATOM 1141 O O . ALA A 1 152 ? -20.007 -0.399 18.801 1.00 89.25 152 ALA A O 1
ATOM 1142 N N . LEU A 1 153 ? -18.650 -2.185 18.675 1.00 92.38 153 LEU A N 1
ATOM 1143 C CA . LEU A 1 153 ? -17.487 -1.534 19.270 1.00 92.38 153 LEU A CA 1
ATOM 1144 C C . LEU A 1 153 ? -16.302 -1.514 18.305 1.00 92.38 153 LEU A C 1
ATOM 1146 O O . LEU A 1 153 ? -15.611 -2.515 18.112 1.00 92.38 153 LEU A O 1
ATOM 1150 N N . ASP A 1 154 ? -16.015 -0.325 17.794 1.00 94.38 154 ASP A N 1
ATOM 1151 C CA . ASP A 1 154 ? -14.785 -0.046 17.070 1.00 94.38 154 ASP A CA 1
ATOM 1152 C C . ASP A 1 154 ? -13.674 0.384 18.044 1.00 94.38 154 ASP A C 1
ATOM 1154 O O . ASP A 1 154 ? -13.927 1.059 19.047 1.00 94.38 154 ASP A O 1
ATOM 1158 N N . ARG A 1 155 ? -12.426 -0.004 17.760 1.00 94.38 155 ARG A N 1
ATOM 1159 C CA . ARG A 1 155 ? -11.252 0.320 18.587 1.00 94.38 155 ARG A CA 1
ATOM 1160 C C . ARG A 1 155 ? -10.185 1.043 17.781 1.00 94.38 155 ARG A C 1
ATOM 1162 O O . ARG A 1 155 ? -9.859 0.634 16.669 1.00 94.38 155 ARG A O 1
ATOM 1169 N N . LEU A 1 156 ? -9.615 2.083 18.379 1.00 95.31 156 LEU A N 1
ATOM 1170 C CA . LEU A 1 156 ? -8.513 2.857 17.814 1.00 95.31 156 LEU A CA 1
ATOM 1171 C C . LEU A 1 156 ? -7.186 2.403 18.426 1.00 95.31 156 LEU A C 1
ATOM 1173 O O . LEU A 1 156 ? -7.065 2.308 19.647 1.00 95.31 156 LEU A O 1
ATOM 1177 N N . TYR A 1 157 ? -6.189 2.189 17.575 1.00 94.94 157 TYR A N 1
ATOM 1178 C CA . TYR A 1 157 ? -4.813 1.872 17.943 1.00 94.94 157 TYR A CA 1
ATOM 1179 C C . TYR A 1 157 ? -3.897 2.935 17.322 1.00 94.94 157 TYR A C 1
ATOM 1181 O O . TYR A 1 157 ? -3.540 2.825 16.143 1.00 94.94 157 TYR A O 1
ATOM 1189 N N . PRO A 1 158 ? -3.545 3.995 18.069 1.00 93.44 158 PRO A N 1
ATOM 1190 C CA . PRO A 1 158 ? -2.589 4.996 17.607 1.00 93.44 158 PRO A CA 1
ATOM 1191 C C . PRO A 1 158 ? -1.219 4.362 17.345 1.00 93.44 158 PRO A C 1
ATOM 1193 O O . PRO A 1 158 ? -0.765 3.527 18.127 1.00 93.44 158 PRO A O 1
ATOM 1196 N N . GLN A 1 159 ? -0.574 4.752 16.251 1.00 90.75 159 GLN A N 1
ATOM 1197 C CA . GLN A 1 159 ? 0.754 4.285 15.858 1.00 90.75 159 GLN A CA 1
ATOM 1198 C C . GLN A 1 159 ? 1.810 5.365 16.141 1.00 90.75 159 GLN A C 1
ATOM 1200 O O . GLN A 1 159 ? 1.495 6.546 16.304 1.00 90.75 159 GLN A O 1
ATOM 1205 N N . SER A 1 160 ? 3.083 4.970 16.200 1.00 86.25 160 SER A N 1
ATOM 1206 C CA . SER A 1 160 ? 4.197 5.884 16.498 1.00 86.25 160 SER A CA 1
ATOM 1207 C C . SER A 1 160 ? 4.459 6.922 15.401 1.00 86.25 160 SER A C 1
ATOM 1209 O O . SER A 1 160 ? 5.007 7.982 15.688 1.00 86.25 160 SER A O 1
ATOM 1211 N N . ASP A 1 161 ? 4.047 6.645 14.163 1.00 80.50 161 ASP A N 1
ATOM 1212 C CA . ASP A 1 161 ? 4.146 7.553 13.013 1.00 80.50 161 ASP A CA 1
ATOM 1213 C C . ASP A 1 161 ? 2.972 8.552 12.919 1.00 80.50 161 ASP A C 1
ATOM 1215 O O . ASP A 1 161 ? 2.874 9.322 11.962 1.00 80.50 161 ASP A O 1
ATOM 1219 N N . GLY A 1 162 ? 2.071 8.543 13.909 1.00 84.50 162 GLY A N 1
ATOM 1220 C CA . GLY A 1 162 ? 0.875 9.383 13.957 1.00 84.50 162 GLY A CA 1
ATOM 1221 C C . GLY A 1 162 ? -0.308 8.843 13.152 1.00 84.50 162 GLY A C 1
ATOM 1222 O O . GLY A 1 162 ? -1.377 9.456 13.185 1.00 84.50 162 GLY A O 1
ATOM 1223 N N . SER A 1 163 ? -0.156 7.715 12.451 1.00 84.94 163 SER A N 1
ATOM 1224 C CA . SER A 1 163 ? -1.287 6.993 11.868 1.00 84.94 163 SER A CA 1
ATOM 1225 C C . SER A 1 163 ? -2.137 6.322 12.956 1.00 84.94 163 SER A C 1
ATOM 1227 O O . SER A 1 163 ? -1.737 6.195 14.117 1.00 84.94 163 SER A O 1
ATOM 1229 N N . VAL A 1 164 ? -3.353 5.915 12.602 1.00 90.06 164 VAL A N 1
ATOM 1230 C CA . VAL A 1 164 ? -4.283 5.240 13.508 1.00 90.06 164 VAL A CA 1
ATOM 1231 C C . VAL A 1 164 ? -4.868 4.023 12.816 1.00 90.06 164 VAL A C 1
ATOM 1233 O O . VAL A 1 164 ? -5.463 4.123 11.744 1.00 90.06 164 VAL A O 1
ATOM 1236 N N . VAL A 1 165 ? -4.741 2.867 13.458 1.00 91.50 165 VAL A N 1
ATOM 1237 C CA . VAL A 1 165 ? -5.428 1.648 13.036 1.00 91.50 165 VAL A CA 1
ATOM 1238 C C . VAL A 1 165 ? -6.806 1.605 13.698 1.00 91.50 165 VAL A C 1
ATOM 1240 O O . VAL A 1 165 ? -6.918 1.687 14.920 1.00 91.50 165 VAL A O 1
ATOM 1243 N N . LEU A 1 166 ? -7.860 1.470 12.896 1.00 92.06 166 LEU A N 1
ATOM 1244 C CA . LEU A 1 166 ? -9.234 1.257 13.346 1.00 92.06 166 LEU A CA 1
ATOM 1245 C C . LEU A 1 166 ? -9.586 -0.222 13.191 1.00 92.06 166 LEU A C 1
ATOM 1247 O O . LEU A 1 166 ? -9.815 -0.704 12.079 1.00 92.06 166 LEU A O 1
ATOM 1251 N N . ALA A 1 167 ? -9.661 -0.945 14.304 1.00 92.12 167 ALA A N 1
ATOM 1252 C CA . ALA A 1 167 ? -10.201 -2.297 14.324 1.00 92.12 167 ALA A CA 1
ATOM 1253 C C . ALA A 1 167 ? -11.714 -2.213 14.527 1.00 92.12 167 ALA A C 1
ATOM 1255 O O . ALA A 1 167 ? -12.186 -1.912 15.626 1.00 92.12 167 ALA A O 1
ATOM 1256 N N . LYS A 1 168 ? -12.477 -2.464 13.464 1.00 90.19 168 LYS A N 1
ATOM 1257 C CA . LYS A 1 168 ? -13.935 -2.392 13.529 1.00 90.19 168 LYS A CA 1
ATOM 1258 C C . LYS A 1 168 ? -14.524 -3.591 14.260 1.00 90.19 168 LYS A C 1
ATOM 1260 O O . LYS A 1 168 ? -13.990 -4.704 14.150 1.00 90.19 168 LYS A O 1
ATOM 1265 N N . GLY A 1 169 ? -15.652 -3.397 14.931 1.00 88.31 169 GLY A N 1
ATOM 1266 C CA . GLY A 1 169 ? -16.422 -4.480 15.547 1.00 88.31 169 GLY A CA 1
ATOM 1267 C C . GLY A 1 169 ? -16.869 -5.537 14.529 1.00 88.31 169 GLY A C 1
ATOM 1268 O O . GLY A 1 169 ? -16.974 -6.711 14.852 1.00 88.31 169 GLY A O 1
ATOM 1269 N N . THR A 1 170 ? -17.009 -5.157 13.259 1.00 83.25 170 THR A N 1
ATOM 1270 C CA . THR A 1 170 ? -17.321 -6.052 12.129 1.00 83.25 170 THR A CA 1
ATOM 1271 C C . THR A 1 170 ? -16.150 -6.939 11.676 1.00 83.25 170 THR A C 1
ATOM 1273 O O . THR A 1 170 ? -16.182 -7.486 10.581 1.00 83.25 170 THR A O 1
ATOM 1276 N N . GLY A 1 171 ? -15.044 -6.993 12.424 1.00 79.31 171 GLY A N 1
ATOM 1277 C CA . GLY A 1 171 ? -13.874 -7.813 12.084 1.00 79.31 171 GLY A CA 1
ATOM 1278 C C . GLY A 1 171 ? -12.938 -7.237 11.009 1.00 79.31 171 GLY A C 1
ATOM 1279 O O . GLY A 1 171 ? -11.847 -7.774 10.813 1.00 79.31 171 GLY A O 1
ATOM 1280 N N . SER A 1 172 ? -13.301 -6.142 10.331 1.00 80.25 172 SER A N 1
ATOM 1281 C CA . SER A 1 172 ? -12.428 -5.434 9.376 1.00 80.25 172 SER A CA 1
ATOM 1282 C C . SER A 1 172 ? -11.445 -4.493 10.077 1.00 80.25 172 SER A C 1
ATOM 1284 O O . SER A 1 172 ? -11.757 -3.952 11.139 1.00 80.25 172 SER A O 1
ATOM 1286 N N . THR A 1 173 ? -10.298 -4.229 9.457 1.00 83.69 173 THR A N 1
ATOM 1287 C CA . THR A 1 173 ? -9.283 -3.303 9.981 1.00 83.69 173 THR A CA 1
ATOM 1288 C C . THR A 1 173 ? -8.976 -2.240 8.934 1.00 83.69 173 THR A C 1
ATOM 1290 O O . THR A 1 173 ? -8.753 -2.580 7.776 1.00 83.69 173 THR A O 1
ATOM 1293 N N . LEU A 1 174 ? -8.973 -0.971 9.334 1.00 83.69 174 LEU A N 1
ATOM 1294 C CA . LEU A 1 174 ? -8.658 0.168 8.470 1.00 83.69 174 LEU A CA 1
ATOM 1295 C C . LEU A 1 174 ? -7.436 0.913 9.010 1.00 83.69 174 LEU A C 1
ATOM 1297 O O . LEU A 1 174 ? -7.208 0.934 10.220 1.00 83.69 174 LEU A O 1
ATOM 1301 N N . LEU A 1 175 ? -6.677 1.544 8.120 1.00 82.44 175 LEU A N 1
ATOM 1302 C CA . LEU A 1 175 ? -5.563 2.423 8.465 1.00 82.44 175 LEU A CA 1
ATOM 1303 C C . LEU A 1 175 ? -5.919 3.861 8.083 1.00 82.44 175 LEU A C 1
ATOM 1305 O O . LEU A 1 175 ? -6.323 4.124 6.953 1.00 82.44 175 LEU A O 1
ATOM 1309 N N . TYR A 1 176 ? -5.729 4.789 9.013 1.00 81.56 176 TYR A N 1
ATOM 1310 C CA . TYR A 1 176 ? -5.862 6.224 8.790 1.00 81.56 176 TYR A CA 1
ATOM 1311 C C . TYR A 1 176 ? -4.496 6.881 8.943 1.00 81.56 176 TYR A C 1
ATOM 1313 O O . TYR A 1 176 ? -3.834 6.694 9.959 1.00 81.56 176 TYR A O 1
ATOM 1321 N N . GLY A 1 177 ? -4.065 7.657 7.949 1.00 77.62 177 GLY A N 1
ATOM 1322 C CA . GLY A 1 177 ? -2.828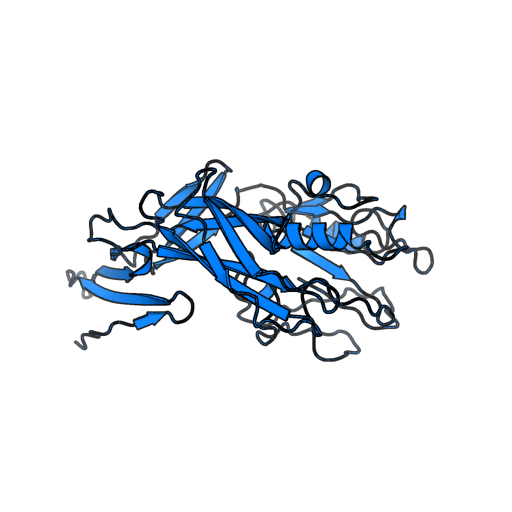 8.434 8.045 1.00 77.62 177 GLY A CA 1
ATOM 1323 C C . GLY A 1 177 ? -2.907 9.542 9.103 1.00 77.62 177 GLY A C 1
ATOM 1324 O O . GLY A 1 177 ? -3.986 9.892 9.583 1.00 77.62 177 GLY A O 1
ATOM 1325 N N . ALA A 1 178 ? -1.755 10.124 9.441 1.00 75.94 178 ALA A N 1
ATOM 1326 C CA . ALA A 1 178 ? -1.679 11.227 10.393 1.00 75.94 178 ALA A CA 1
ATOM 1327 C C . ALA A 1 178 ? -2.533 12.431 9.954 1.00 75.94 178 ALA A C 1
ATOM 1329 O O . ALA A 1 178 ? -2.433 12.912 8.819 1.00 75.94 178 ALA A O 1
ATOM 1330 N N . ALA A 1 179 ? -3.358 12.940 10.873 1.00 70.56 179 ALA A N 1
ATOM 1331 C CA . ALA A 1 179 ? -4.207 14.098 10.621 1.00 70.56 179 ALA A CA 1
ATOM 1332 C C . ALA A 1 179 ? -3.362 15.332 10.263 1.00 70.56 179 ALA A C 1
ATOM 1334 O O . ALA A 1 179 ? -2.361 15.628 10.910 1.00 70.56 179 ALA A O 1
ATOM 1335 N N . GLY A 1 180 ? -3.768 16.058 9.220 1.00 73.06 180 GLY A N 1
ATOM 1336 C CA . GLY A 1 180 ? -3.085 17.279 8.782 1.00 73.06 180 GLY A CA 1
ATOM 1337 C C . GLY A 1 180 ? -1.762 17.062 8.040 1.00 73.06 180 GLY A C 1
ATOM 1338 O O . GLY A 1 180 ? -1.212 18.041 7.536 1.00 73.06 180 GLY A O 1
ATOM 1339 N N . ARG A 1 181 ? -1.270 15.820 7.893 1.00 82.88 181 ARG A N 1
ATOM 1340 C CA . ARG A 1 181 ? -0.123 15.536 7.019 1.00 82.88 181 ARG A CA 1
ATOM 1341 C C . ARG A 1 181 ? -0.491 15.912 5.578 1.00 82.88 181 ARG A C 1
ATOM 1343 O O . ARG A 1 181 ? -1.476 15.373 5.057 1.00 82.88 181 ARG A O 1
ATOM 1350 N N . PRO A 1 182 ? 0.278 16.785 4.906 1.00 87.12 182 PRO A N 1
ATOM 1351 C CA . PRO A 1 182 ? -0.017 17.127 3.526 1.00 87.12 182 PRO A CA 1
ATOM 1352 C C . PRO A 1 182 ? 0.043 15.893 2.624 1.00 87.12 182 PRO A C 1
ATOM 1354 O O . PRO A 1 182 ? 0.756 14.925 2.895 1.00 87.12 182 PRO A O 1
ATOM 1357 N N . LEU A 1 183 ? -0.756 15.903 1.565 1.00 86.31 183 LEU A N 1
ATOM 1358 C CA . LEU A 1 183 ? -0.539 15.049 0.409 1.00 86.31 183 LEU A CA 1
ATOM 1359 C C . LEU A 1 183 ? 0.640 15.632 -0.365 1.00 86.31 183 LEU A C 1
ATOM 1361 O O . LEU A 1 183 ? 0.552 16.751 -0.869 1.00 86.31 183 LEU A O 1
ATOM 1365 N N . VAL A 1 184 ? 1.745 14.902 -0.419 1.00 92.62 184 VAL A N 1
ATOM 1366 C CA . VAL A 1 184 ? 2.964 15.339 -1.092 1.00 92.62 184 VAL A CA 1
ATOM 1367 C C . VAL A 1 184 ? 2.968 14.790 -2.510 1.00 92.62 184 VAL A C 1
ATOM 1369 O O . VAL A 1 184 ? 3.077 13.581 -2.715 1.00 92.62 184 VAL A O 1
ATOM 1372 N N . VAL A 1 185 ? 2.863 15.687 -3.485 1.00 92.12 185 VAL A N 1
ATOM 1373 C CA . VAL A 1 185 ? 2.915 15.356 -4.909 1.00 92.12 185 VAL A CA 1
ATOM 1374 C C . VAL A 1 185 ? 4.269 15.766 -5.473 1.00 92.12 185 VAL A C 1
ATOM 1376 O O . VAL A 1 185 ? 4.741 16.882 -5.249 1.00 92.12 185 VAL A O 1
ATOM 1379 N N . GLU A 1 186 ? 4.887 14.863 -6.215 1.00 95.81 186 GLU A N 1
ATOM 1380 C CA . GLU A 1 186 ? 6.140 15.083 -6.928 1.00 95.81 186 GLU A CA 1
ATOM 1381 C C . GLU A 1 186 ? 5.972 14.708 -8.402 1.00 95.81 186 GLU A C 1
ATOM 1383 O O . GLU A 1 186 ? 5.053 13.977 -8.770 1.00 95.81 186 GLU A O 1
ATOM 1388 N N . SER A 1 187 ? 6.851 15.208 -9.262 1.00 94.06 187 SER A N 1
ATOM 1389 C CA . SER A 1 187 ? 6.952 14.749 -10.646 1.00 94.06 187 SER A CA 1
ATOM 1390 C C . SER A 1 187 ? 8.385 14.838 -11.148 1.00 94.06 187 SER A C 1
ATOM 1392 O O . SER A 1 187 ? 9.306 15.174 -10.406 1.00 94.06 187 SER A O 1
ATOM 1394 N N . PHE A 1 188 ? 8.592 14.621 -12.441 1.00 94.94 188 PHE A N 1
ATOM 1395 C CA . PHE A 1 188 ? 9.812 15.098 -13.079 1.00 94.94 188 PHE A CA 1
ATOM 1396 C C . PHE A 1 188 ? 9.840 16.637 -13.166 1.00 94.94 188 PHE A C 1
ATOM 1398 O O . PHE A 1 188 ? 8.796 17.304 -13.206 1.00 94.94 188 PHE A O 1
ATOM 1405 N N . ASP A 1 189 ? 11.037 17.213 -13.171 1.00 95.81 189 ASP A N 1
ATOM 1406 C CA . ASP A 1 189 ? 11.243 18.649 -13.366 1.00 95.81 189 ASP A CA 1
ATOM 1407 C C . ASP A 1 189 ? 10.968 19.081 -14.821 1.00 95.81 189 ASP A C 1
ATOM 1409 O O . ASP A 1 189 ? 10.613 18.275 -15.688 1.00 95.81 189 ASP A O 1
ATOM 1413 N N . GLN A 1 190 ? 11.102 20.378 -15.107 1.00 95.00 190 GLN A N 1
ATOM 1414 C CA . GLN A 1 190 ? 10.880 20.905 -16.456 1.00 95.00 190 GLN A CA 1
ATOM 1415 C C . GLN A 1 190 ? 11.884 20.368 -17.488 1.00 95.00 190 GLN A C 1
ATOM 1417 O O . GLN A 1 190 ? 11.514 20.244 -18.653 1.00 95.00 190 GLN A O 1
ATOM 1422 N N . ALA A 1 191 ? 13.118 20.036 -17.092 1.00 94.81 191 ALA A N 1
ATOM 1423 C CA . ALA A 1 191 ? 14.164 19.563 -18.003 1.00 94.81 191 ALA A CA 1
ATOM 1424 C C . ALA A 1 191 ? 13.913 18.119 -18.468 1.00 94.81 191 ALA A C 1
ATOM 1426 O O . ALA A 1 191 ? 14.167 17.766 -19.623 1.00 94.81 191 ALA A O 1
ATOM 1427 N N . ARG A 1 192 ? 13.356 17.288 -17.584 1.00 93.00 192 ARG A N 1
ATOM 1428 C CA . ARG A 1 192 ? 12.907 15.925 -17.899 1.00 93.00 192 ARG A CA 1
ATOM 1429 C C . ARG A 1 192 ? 11.523 15.871 -18.543 1.00 93.00 192 ARG A C 1
ATOM 1431 O O . ARG A 1 192 ? 11.109 14.791 -18.958 1.00 93.00 192 ARG A O 1
ATOM 1438 N N . SER A 1 193 ? 10.826 17.001 -18.662 1.00 89.88 193 SER A N 1
ATOM 1439 C CA . SER A 1 193 ? 9.463 17.069 -19.198 1.00 89.88 193 SER A CA 1
ATOM 1440 C C . SER A 1 193 ? 9.412 17.705 -20.585 1.00 89.88 193 SER A C 1
ATOM 1442 O O . SER A 1 193 ? 10.046 18.726 -20.848 1.00 89.88 193 SER A O 1
ATOM 1444 N N . LEU A 1 194 ? 8.637 17.108 -21.487 1.00 87.50 194 LEU A N 1
ATOM 1445 C CA . LEU A 1 194 ? 8.454 17.574 -22.854 1.00 87.50 194 LEU A CA 1
ATOM 1446 C C . LEU A 1 194 ? 7.778 18.952 -22.875 1.00 87.50 194 LEU A C 1
ATOM 1448 O O . LEU A 1 194 ? 6.899 19.252 -22.066 1.00 87.50 194 LEU A O 1
ATOM 1452 N N . THR A 1 195 ? 8.157 19.776 -23.849 1.00 86.50 195 THR A N 1
ATOM 1453 C CA . THR A 1 195 ? 7.461 21.027 -24.160 1.00 86.50 195 THR A CA 1
ATOM 1454 C C . THR A 1 195 ? 6.650 20.834 -25.434 1.00 86.50 195 THR A C 1
ATOM 1456 O O . THR A 1 195 ? 7.215 20.601 -26.501 1.00 86.50 195 THR A O 1
ATOM 1459 N N . VAL A 1 196 ? 5.326 20.937 -25.328 1.00 78.50 196 VAL A N 1
ATOM 1460 C CA . VAL A 1 196 ? 4.392 20.792 -26.451 1.00 78.50 196 VAL A CA 1
ATOM 1461 C C . VAL A 1 196 ? 3.857 22.173 -26.797 1.00 78.50 196 VAL A C 1
ATOM 1463 O O . VAL A 1 196 ? 3.276 22.841 -25.948 1.00 78.50 196 VAL A O 1
ATOM 1466 N N . SER A 1 197 ? 4.091 22.629 -28.029 1.00 82.81 197 SER A N 1
ATOM 1467 C CA . SER A 1 197 ? 3.644 23.951 -28.502 1.00 82.81 197 SER A CA 1
ATOM 1468 C C . SER A 1 197 ? 4.051 25.114 -27.578 1.00 82.81 197 SER A C 1
ATOM 1470 O O . SER A 1 197 ? 3.283 26.043 -27.355 1.00 82.81 197 SER A O 1
ATOM 1472 N N . GLY A 1 198 ? 5.261 25.050 -27.007 1.00 84.25 198 GLY A N 1
ATOM 1473 C CA . GLY A 1 198 ? 5.784 26.068 -26.083 1.00 84.25 198 GLY A CA 1
ATOM 1474 C C . GLY A 1 198 ? 5.311 25.939 -24.627 1.00 84.25 198 GLY A C 1
ATOM 1475 O O . GLY A 1 198 ? 5.691 26.756 -23.793 1.00 84.25 198 GLY A O 1
ATOM 1476 N N . VAL A 1 199 ? 4.524 24.912 -24.296 1.00 80.94 199 VAL A N 1
ATOM 1477 C CA . VAL A 1 199 ? 3.986 24.665 -22.951 1.00 80.94 199 VAL A CA 1
ATOM 1478 C C . VAL A 1 199 ? 4.664 23.435 -22.340 1.00 80.94 199 VAL A C 1
ATOM 1480 O O . VAL A 1 199 ? 4.627 22.350 -22.917 1.00 80.94 199 VAL A O 1
ATOM 1483 N N . ASN A 1 200 ? 5.307 23.592 -21.178 1.00 90.94 200 ASN A N 1
ATOM 1484 C CA . ASN A 1 200 ? 6.054 22.507 -20.529 1.00 90.94 200 ASN A CA 1
ATOM 1485 C C . ASN A 1 200 ? 5.134 21.579 -19.721 1.00 90.94 200 ASN A C 1
ATOM 1487 O O . ASN A 1 200 ? 4.312 22.063 -18.939 1.00 90.94 200 ASN A O 1
ATOM 1491 N N . ALA A 1 201 ? 5.322 20.266 -19.876 1.00 85.31 201 ALA A N 1
ATOM 1492 C CA . ALA A 1 201 ? 4.480 19.210 -19.312 1.00 85.31 201 ALA A CA 1
ATOM 1493 C C . ALA A 1 201 ? 4.815 18.793 -17.869 1.00 85.31 201 ALA A C 1
ATOM 1495 O O . ALA A 1 201 ? 4.234 17.835 -17.367 1.00 85.31 201 ALA A O 1
ATOM 1496 N N . SER A 1 202 ? 5.747 19.462 -17.183 1.00 91.81 202 SER A N 1
ATOM 1497 C CA . SER A 1 202 ? 6.031 19.127 -15.784 1.00 91.81 202 SER A CA 1
ATOM 1498 C C . SER A 1 202 ? 4.793 19.356 -14.913 1.00 91.81 202 SER A C 1
ATOM 1500 O O . SER A 1 202 ? 4.242 20.461 -14.890 1.00 91.81 202 SER A O 1
ATOM 1502 N N . PHE A 1 203 ? 4.346 18.336 -14.176 1.00 90.44 203 PHE A N 1
ATOM 1503 C CA . PHE A 1 203 ? 3.177 18.482 -13.316 1.00 90.44 203 PHE A CA 1
ATOM 1504 C C . PHE A 1 203 ? 3.415 19.467 -12.179 1.00 90.44 203 PHE A C 1
ATOM 1506 O O . PHE A 1 203 ? 2.526 20.261 -11.892 1.00 90.44 203 PHE A O 1
ATOM 1513 N N . VAL A 1 204 ? 4.596 19.472 -11.559 1.00 94.56 204 VAL A N 1
ATOM 1514 C CA . VAL A 1 204 ? 4.894 20.370 -10.430 1.00 94.56 204 VAL A CA 1
ATOM 1515 C C . VAL A 1 204 ? 5.340 21.773 -10.850 1.00 94.56 204 VAL A C 1
ATOM 1517 O O . VAL A 1 204 ? 5.085 22.728 -10.120 1.00 94.56 204 VAL A O 1
ATOM 1520 N N . ALA A 1 205 ? 5.941 21.933 -12.035 1.00 93.19 205 ALA A N 1
ATOM 1521 C CA . ALA A 1 205 ? 6.556 23.203 -12.443 1.00 93.19 205 ALA A CA 1
ATOM 1522 C C . ALA A 1 205 ? 6.147 23.707 -13.840 1.00 93.19 205 ALA A C 1
ATOM 1524 O O . ALA A 1 205 ? 6.348 24.877 -14.160 1.00 93.19 205 ALA A O 1
ATOM 1525 N N . GLY A 1 206 ? 5.592 22.862 -14.705 1.00 89.38 206 GLY A N 1
ATOM 1526 C CA . GLY A 1 206 ? 5.291 23.186 -16.101 1.00 89.38 206 GLY A CA 1
ATOM 1527 C C . GLY A 1 206 ? 3.970 23.934 -16.268 1.00 89.38 206 GLY A C 1
ATOM 1528 O O . GLY A 1 206 ? 3.006 23.679 -15.547 1.00 89.38 206 GLY A O 1
ATOM 1529 N N . SER A 1 207 ? 3.882 24.864 -17.218 1.00 87.06 207 SER A N 1
ATOM 1530 C CA . SER A 1 207 ? 2.652 25.635 -17.469 1.00 87.06 207 SER A CA 1
ATOM 1531 C C . SER A 1 207 ? 1.465 24.765 -17.894 1.00 87.06 207 SER A C 1
ATOM 1533 O O . SER A 1 207 ? 0.323 25.187 -17.719 1.00 87.06 207 SER A O 1
ATOM 1535 N N . MET A 1 208 ? 1.715 23.534 -18.358 1.00 80.56 208 MET A N 1
ATOM 1536 C CA . MET A 1 208 ? 0.679 22.630 -18.851 1.00 80.56 208 MET A CA 1
ATOM 1537 C C . MET A 1 208 ? -0.384 22.305 -17.789 1.00 80.56 208 MET A C 1
ATOM 1539 O O . MET A 1 208 ? -1.585 22.298 -18.055 1.00 80.56 208 MET A O 1
ATOM 1543 N N . HIS A 1 209 ? 0.056 22.097 -16.550 1.00 82.75 209 HIS A N 1
ATOM 1544 C CA . HIS A 1 209 ? -0.802 21.665 -15.444 1.00 82.75 209 HIS A CA 1
ATOM 1545 C C . HIS A 1 209 ? -1.076 22.778 -14.425 1.00 82.75 209 HIS A C 1
ATOM 1547 O O . HIS A 1 209 ? -1.443 22.502 -13.286 1.00 82.75 209 HIS A O 1
ATOM 1553 N N . ALA A 1 210 ? -0.907 24.047 -14.814 1.00 80.31 210 ALA A N 1
ATOM 1554 C CA . ALA A 1 210 ? -1.047 25.178 -13.897 1.00 80.31 210 ALA A CA 1
ATOM 1555 C C . ALA A 1 210 ? -2.446 25.272 -13.261 1.00 80.31 210 ALA A C 1
ATOM 1557 O O . ALA A 1 210 ? -2.544 25.501 -12.058 1.00 80.31 210 ALA A O 1
ATOM 1558 N N . ALA A 1 211 ? -3.508 25.037 -14.039 1.00 74.81 211 ALA A N 1
ATOM 1559 C CA . ALA A 1 211 ? -4.882 25.041 -13.533 1.00 74.81 211 ALA A CA 1
ATOM 1560 C C . ALA A 1 211 ? -5.126 23.906 -12.523 1.00 74.81 211 ALA A C 1
ATOM 1562 O O . ALA A 1 211 ? -5.564 24.162 -11.408 1.00 74.81 211 ALA A O 1
ATOM 1563 N N . ALA A 1 212 ? -4.730 22.674 -12.862 1.00 76.88 212 ALA A N 1
ATOM 1564 C CA . ALA A 1 212 ? -4.856 21.527 -11.961 1.00 76.88 212 ALA A CA 1
ATOM 1565 C C . ALA A 1 212 ? -4.079 21.733 -10.647 1.00 76.88 212 ALA A C 1
ATOM 1567 O O . ALA A 1 212 ? -4.591 21.444 -9.567 1.00 76.88 212 ALA A O 1
ATOM 1568 N N . ARG A 1 213 ? -2.861 22.291 -10.710 1.00 87.88 213 ARG A N 1
ATOM 1569 C CA . ARG A 1 213 ? -2.112 22.671 -9.503 1.00 87.88 213 ARG A CA 1
ATOM 1570 C C . ARG A 1 213 ? -2.846 23.723 -8.675 1.00 87.88 213 ARG A C 1
ATOM 1572 O O . ARG A 1 213 ? -2.851 23.616 -7.453 1.00 87.88 213 ARG A O 1
ATOM 1579 N N . ALA A 1 214 ? -3.445 24.728 -9.314 1.00 80.56 214 ALA A N 1
ATOM 1580 C CA . ALA A 1 214 ? -4.214 25.753 -8.614 1.00 80.56 214 ALA A CA 1
ATOM 1581 C C . ALA A 1 214 ? -5.422 25.145 -7.884 1.00 80.56 214 ALA A C 1
ATOM 1583 O O . ALA A 1 214 ? -5.664 25.497 -6.732 1.00 80.56 214 ALA A O 1
ATOM 1584 N N . ASP A 1 215 ? -6.111 24.180 -8.498 1.00 78.12 215 ASP A N 1
ATOM 1585 C CA . ASP A 1 215 ? -7.226 23.462 -7.874 1.00 78.12 215 ASP A CA 1
ATOM 1586 C C . ASP A 1 215 ? -6.784 22.610 -6.678 1.00 78.12 215 ASP A C 1
ATOM 1588 O O . ASP A 1 215 ? -7.463 22.614 -5.649 1.00 78.12 215 ASP A O 1
ATOM 1592 N N . LEU A 1 216 ? -5.640 21.921 -6.786 1.00 81.44 216 LEU A N 1
ATOM 1593 C CA . LEU A 1 216 ? -5.056 21.133 -5.692 1.00 81.44 216 LEU A CA 1
ATOM 1594 C C . LEU A 1 216 ? -4.597 22.000 -4.513 1.00 81.44 216 LEU A C 1
ATOM 1596 O O . LEU A 1 216 ? -4.680 21.580 -3.362 1.00 81.44 216 LEU A O 1
ATOM 1600 N N . LEU A 1 217 ? -4.097 23.203 -4.794 1.00 89.00 217 LEU A N 1
ATOM 1601 C CA . LEU A 1 217 ? -3.627 24.148 -3.780 1.00 89.00 217 LEU A CA 1
ATOM 1602 C C . LEU A 1 217 ? -4.750 25.042 -3.233 1.00 89.00 217 LEU A C 1
ATOM 1604 O O . LEU A 1 217 ? -4.517 25.809 -2.297 1.00 89.00 217 LEU A O 1
ATOM 1608 N N . ASN A 1 218 ? -5.961 24.961 -3.791 1.00 85.00 218 ASN A N 1
ATOM 1609 C CA . ASN A 1 218 ? -7.091 25.765 -3.353 1.00 85.00 218 ASN A CA 1
ATOM 1610 C C . ASN A 1 218 ? -7.631 25.255 -2.001 1.00 85.00 218 ASN A C 1
ATOM 1612 O O . ASN A 1 218 ? -8.142 24.132 -1.941 1.00 85.00 218 ASN A O 1
ATOM 1616 N N . PRO A 1 219 ? -7.625 26.080 -0.934 1.00 87.06 219 PRO A N 1
ATOM 1617 C CA . PRO A 1 219 ? -8.106 25.687 0.389 1.00 87.06 219 PRO A CA 1
ATOM 1618 C C . PRO A 1 219 ? -9.598 25.321 0.443 1.00 87.06 219 PRO A C 1
ATOM 1620 O O . PRO A 1 219 ? -10.023 24.620 1.361 1.00 87.06 219 PRO A O 1
ATOM 1623 N N . ALA A 1 220 ? -10.397 25.781 -0.526 1.00 82.06 220 ALA A N 1
ATOM 1624 C CA . ALA A 1 220 ? -11.804 25.400 -0.660 1.00 82.06 220 ALA A CA 1
ATOM 1625 C C . ALA A 1 220 ? -11.978 23.952 -1.162 1.00 82.06 220 ALA A C 1
ATOM 1627 O O . ALA A 1 220 ? -12.989 23.309 -0.880 1.00 82.06 220 ALA A O 1
ATOM 1628 N N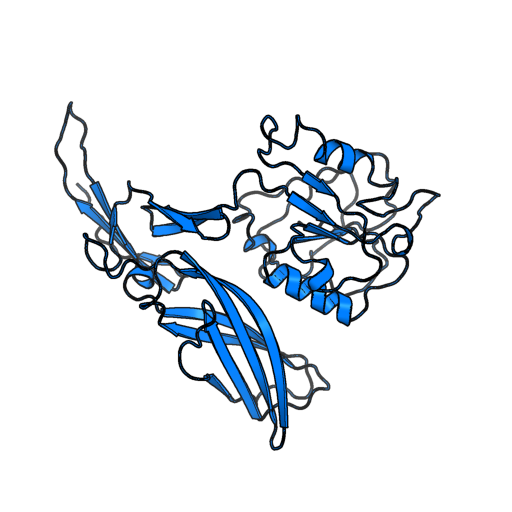 . ASN A 1 221 ? -10.977 23.416 -1.865 1.00 73.69 221 ASN A N 1
ATOM 1629 C CA . ASN A 1 221 ? -10.962 22.036 -2.342 1.00 73.69 221 ASN A CA 1
ATOM 1630 C C . ASN A 1 221 ? -10.198 21.126 -1.366 1.00 73.69 221 ASN A C 1
ATOM 1632 O O . ASN A 1 221 ? -10.711 20.073 -0.987 1.00 73.69 221 ASN A O 1
ATOM 1636 N N . PHE A 1 222 ? -9.017 21.562 -0.915 1.00 81.88 222 PHE A N 1
ATOM 1637 C CA . PHE A 1 222 ? -8.084 20.798 -0.082 1.00 81.88 222 PHE A CA 1
ATOM 1638 C C . PHE A 1 222 ? -7.651 21.567 1.168 1.00 81.88 222 PHE A C 1
ATOM 1640 O O . PHE A 1 222 ? -7.230 22.709 1.085 1.00 81.88 222 PHE A O 1
ATOM 1647 N N . GLY A 1 223 ? -7.650 20.933 2.337 1.00 78.31 223 GLY A N 1
ATOM 1648 C CA . GLY A 1 223 ? -7.216 21.544 3.601 1.00 78.31 223 GLY A CA 1
ATOM 1649 C C . GLY A 1 223 ? -8.324 21.558 4.648 1.00 78.31 223 GLY A C 1
ATOM 1650 O O . GLY A 1 223 ? -9.353 20.918 4.475 1.00 78.31 223 GLY A O 1
ATOM 1651 N N . ALA A 1 224 ? -8.124 22.254 5.769 1.00 80.69 224 ALA A N 1
ATOM 1652 C CA . ALA A 1 224 ? -8.985 22.114 6.954 1.00 80.69 224 ALA A CA 1
ATOM 1653 C C . ALA A 1 224 ? -10.485 22.367 6.694 1.00 80.69 224 ALA A C 1
ATOM 1655 O O . ALA A 1 224 ? -11.332 21.739 7.330 1.00 80.69 224 ALA A O 1
ATOM 1656 N N . LEU A 1 225 ? -10.796 23.269 5.759 1.00 80.31 225 LEU A N 1
ATOM 1657 C CA . LEU A 1 225 ? -12.159 23.646 5.371 1.00 80.31 225 LEU A CA 1
ATOM 1658 C C . LEU A 1 225 ? -12.544 23.153 3.969 1.00 80.31 225 LEU A C 1
ATOM 1660 O O . LEU A 1 225 ? -13.644 23.445 3.509 1.00 80.31 225 LEU A O 1
ATOM 1664 N N . GLY A 1 226 ? -11.646 22.432 3.296 1.00 74.94 226 GLY A N 1
ATOM 1665 C CA . GLY A 1 226 ? -11.883 21.921 1.956 1.00 74.94 226 GLY A CA 1
ATOM 1666 C C . GLY A 1 226 ? -12.770 20.679 1.953 1.00 74.94 226 GLY A C 1
ATOM 1667 O O . GLY A 1 226 ? -12.947 20.012 2.978 1.00 74.94 226 GLY A O 1
ATOM 1668 N N . THR A 1 227 ? -13.286 20.337 0.771 1.00 71.88 227 THR A N 1
ATOM 1669 C CA . THR A 1 227 ? -13.980 19.058 0.529 1.00 71.88 227 THR A CA 1
ATOM 1670 C C . THR A 1 227 ? -13.109 17.877 0.961 1.00 71.88 227 THR A C 1
ATOM 1672 O O . THR A 1 227 ? -13.575 16.960 1.639 1.00 71.88 227 THR A O 1
ATOM 1675 N N . ILE A 1 228 ? -11.818 17.934 0.632 1.00 69.12 228 ILE A N 1
ATOM 1676 C CA . ILE A 1 228 ? -10.812 16.988 1.099 1.00 69.12 228 ILE A CA 1
ATOM 1677 C C . ILE A 1 228 ? -10.064 17.631 2.264 1.00 69.12 228 ILE A C 1
ATOM 1679 O O . ILE A 1 228 ? -9.305 18.584 2.095 1.00 69.12 228 ILE A O 1
ATOM 1683 N N . ARG A 1 229 ? -10.231 17.072 3.467 1.00 75.06 229 ARG A N 1
ATOM 1684 C CA . ARG A 1 229 ? -9.633 17.594 4.711 1.00 75.06 229 ARG A CA 1
ATOM 1685 C C . ARG A 1 229 ? -8.144 17.274 4.873 1.00 75.06 229 ARG A C 1
ATOM 1687 O O . ARG A 1 229 ? -7.690 16.880 5.946 1.00 75.06 229 ARG A O 1
ATOM 1694 N N . ARG A 1 230 ? -7.378 17.428 3.797 1.00 77.69 230 ARG A N 1
ATOM 1695 C CA . ARG A 1 230 ? -5.937 17.188 3.735 1.00 77.69 230 ARG A CA 1
ATOM 1696 C C . ARG A 1 230 ? -5.301 18.269 2.857 1.00 77.69 230 ARG A C 1
ATOM 1698 O O . ARG A 1 230 ? -5.744 18.419 1.722 1.00 77.69 230 ARG A O 1
ATOM 1705 N N . PRO A 1 231 ? -4.314 19.039 3.349 1.00 86.38 231 PRO A N 1
ATOM 1706 C CA . PRO A 1 231 ? -3.622 20.012 2.509 1.00 86.38 231 PRO A CA 1
ATOM 1707 C C . PRO A 1 231 ? -2.772 19.297 1.453 1.00 86.38 231 PRO A C 1
ATOM 1709 O O . PRO A 1 231 ? -2.414 18.134 1.634 1.00 86.38 231 PRO A O 1
ATOM 1712 N N . VAL A 1 232 ? -2.418 19.989 0.373 1.00 90.25 232 VAL A N 1
ATOM 1713 C CA . VAL A 1 232 ? -1.524 19.468 -0.672 1.00 90.25 232 VAL A CA 1
ATOM 1714 C C . VAL A 1 232 ? -0.217 20.251 -0.660 1.00 90.25 232 VAL A C 1
ATOM 1716 O O . VAL A 1 232 ? -0.198 21.465 -0.468 1.00 90.25 232 VAL A O 1
ATOM 1719 N N . THR A 1 233 ? 0.894 19.556 -0.867 1.00 94.19 233 THR A N 1
ATOM 1720 C CA . THR A 1 233 ? 2.211 20.151 -1.077 1.00 94.19 233 THR A CA 1
ATOM 1721 C C . THR A 1 233 ? 2.795 19.593 -2.361 1.00 94.19 233 THR A C 1
ATOM 1723 O O . THR A 1 233 ? 2.861 18.381 -2.541 1.00 94.19 233 THR A O 1
ATOM 1726 N N . LEU A 1 234 ? 3.233 20.482 -3.246 1.00 95.75 234 LEU A N 1
ATOM 1727 C CA . LEU A 1 234 ? 3.958 20.114 -4.455 1.00 95.75 234 LEU A CA 1
ATOM 1728 C C . LEU A 1 234 ? 5.454 20.264 -4.188 1.00 95.75 234 LEU A C 1
ATOM 1730 O O . LEU A 1 234 ? 5.878 21.266 -3.606 1.00 95.75 234 LEU A O 1
ATOM 1734 N N . ARG A 1 235 ? 6.247 19.277 -4.593 1.00 96.50 235 ARG A N 1
ATOM 1735 C CA . ARG A 1 235 ? 7.708 19.389 -4.590 1.00 96.50 235 ARG A CA 1
ATOM 1736 C C . ARG A 1 235 ? 8.213 20.073 -5.865 1.00 96.50 235 ARG A C 1
ATOM 1738 O O . ARG A 1 235 ? 7.431 20.563 -6.672 1.00 96.50 235 ARG A O 1
ATOM 1745 N N . SER A 1 236 ? 9.531 20.194 -6.006 1.00 95.31 236 SER A N 1
ATOM 1746 C CA . SER A 1 236 ? 10.173 20.997 -7.054 1.00 95.31 236 SER A CA 1
ATOM 1747 C C . SER A 1 236 ? 10.367 20.276 -8.387 1.00 95.31 236 SER A C 1
ATOM 1749 O O . SER A 1 236 ? 10.752 20.916 -9.365 1.00 95.31 236 SER A O 1
ATOM 1751 N N . GLY A 1 237 ? 10.127 18.970 -8.444 1.00 96.50 237 GLY A N 1
ATOM 1752 C CA . GLY A 1 237 ? 10.461 18.142 -9.590 1.00 96.50 237 GLY A CA 1
ATOM 1753 C C . GLY A 1 237 ? 11.822 17.479 -9.429 1.00 96.50 237 GLY A C 1
ATOM 1754 O O . GLY A 1 237 ? 12.766 18.065 -8.893 1.00 96.50 237 GLY A O 1
ATOM 1755 N N . LEU A 1 238 ? 11.917 16.248 -9.922 1.00 96.75 238 LEU A N 1
ATOM 1756 C CA . LEU A 1 238 ? 13.143 15.460 -9.947 1.00 96.75 238 LEU A CA 1
ATOM 1757 C C . LEU A 1 238 ? 13.720 15.402 -11.360 1.00 96.75 238 LEU A C 1
ATOM 1759 O O . LEU A 1 238 ? 12.985 15.230 -12.329 1.00 96.75 238 LEU A O 1
ATOM 1763 N N . ASN A 1 239 ? 15.046 15.461 -11.474 1.00 94.06 239 ASN A N 1
ATOM 1764 C CA . ASN A 1 239 ? 15.730 15.111 -12.720 1.00 94.06 239 ASN A CA 1
ATOM 1765 C C . ASN A 1 239 ? 15.960 13.590 -12.814 1.00 94.06 239 ASN A C 1
ATOM 1767 O O . ASN A 1 239 ? 15.910 13.009 -13.889 1.00 94.06 239 ASN A O 1
ATOM 1771 N N . VAL A 1 240 ? 16.176 12.914 -11.682 1.00 92.75 240 VAL A N 1
ATOM 1772 C CA . VAL A 1 240 ? 16.361 11.455 -11.608 1.00 92.75 240 VAL A CA 1
ATOM 1773 C C . VAL A 1 240 ? 15.571 10.916 -10.426 1.00 92.75 240 VAL A C 1
ATOM 1775 O O . VAL A 1 240 ? 15.647 11.458 -9.322 1.00 92.75 240 VAL A O 1
ATOM 1778 N N . VAL A 1 241 ? 14.828 9.834 -10.648 1.00 91.94 241 VAL A N 1
ATOM 1779 C CA . VAL A 1 241 ? 14.030 9.194 -9.598 1.00 91.94 241 VAL A CA 1
ATOM 1780 C C . VAL A 1 241 ? 14.881 8.184 -8.827 1.00 91.94 241 VAL A C 1
ATOM 1782 O O . VAL A 1 241 ? 15.466 7.268 -9.397 1.00 91.94 241 VAL A O 1
ATOM 1785 N N . THR A 1 242 ? 14.939 8.351 -7.504 1.00 93.44 242 THR A N 1
ATOM 1786 C CA . THR A 1 242 ? 15.624 7.444 -6.569 1.00 93.44 242 THR A CA 1
ATOM 1787 C C . THR A 1 242 ? 14.754 7.229 -5.330 1.00 93.44 242 THR A C 1
ATOM 1789 O O . THR A 1 242 ? 13.954 8.100 -4.992 1.00 93.44 242 THR A O 1
ATOM 1792 N N . LEU A 1 243 ? 14.913 6.103 -4.623 1.00 83.94 243 LEU A N 1
ATOM 1793 C CA . LEU A 1 243 ? 14.153 5.850 -3.388 1.00 83.94 243 LEU A CA 1
ATOM 1794 C C . LEU A 1 243 ? 14.329 6.967 -2.340 1.00 83.94 243 LEU A C 1
ATOM 1796 O O . LEU A 1 243 ? 13.319 7.434 -1.817 1.00 83.94 243 LEU A O 1
ATOM 1800 N N . PRO A 1 244 ? 15.550 7.483 -2.072 1.00 91.88 244 PRO A N 1
ATOM 1801 C CA . PRO A 1 244 ? 15.710 8.622 -1.169 1.00 91.88 244 PRO A CA 1
ATOM 1802 C C . PRO A 1 244 ? 14.980 9.884 -1.643 1.00 91.88 244 PRO A C 1
ATOM 1804 O O . PRO A 1 244 ? 14.415 10.601 -0.822 1.00 91.88 244 PRO A O 1
ATOM 1807 N N . ALA A 1 245 ? 14.946 10.151 -2.953 1.00 94.62 245 ALA A N 1
ATOM 1808 C CA . ALA A 1 245 ? 14.232 11.308 -3.496 1.00 94.62 245 ALA A CA 1
ATOM 1809 C C . ALA A 1 245 ? 12.703 11.177 -3.363 1.00 94.62 245 ALA A C 1
ATOM 1811 O O . ALA A 1 245 ? 12.013 12.183 -3.198 1.00 94.62 245 ALA A O 1
ATOM 1812 N N . LEU A 1 246 ? 12.179 9.947 -3.374 1.00 92.69 246 LEU A N 1
ATOM 1813 C CA . LEU A 1 246 ? 10.759 9.652 -3.164 1.00 92.69 246 LEU A CA 1
ATOM 1814 C C . LEU A 1 246 ? 10.363 9.540 -1.684 1.00 92.69 246 LEU A C 1
ATOM 1816 O O . LEU A 1 246 ? 9.178 9.422 -1.377 1.00 92.69 246 LEU A O 1
ATOM 1820 N N . ALA A 1 247 ? 11.312 9.617 -0.748 1.00 89.19 247 ALA A N 1
ATOM 1821 C CA . ALA A 1 247 ? 11.007 9.530 0.675 1.00 89.19 247 ALA A CA 1
ATOM 1822 C C . ALA A 1 247 ? 10.006 10.624 1.084 1.00 89.19 247 ALA A C 1
ATOM 1824 O O . ALA A 1 247 ? 10.265 11.817 0.911 1.00 89.19 247 ALA A O 1
ATOM 1825 N N . GLY A 1 248 ? 8.852 10.218 1.620 1.00 86.00 248 GLY A N 1
ATOM 1826 C CA . GLY A 1 248 ? 7.773 11.123 2.026 1.00 86.00 248 GLY A CA 1
ATOM 1827 C C . GLY A 1 248 ? 6.952 11.715 0.875 1.00 86.00 248 GLY A C 1
ATOM 1828 O O . GLY A 1 248 ? 6.203 12.658 1.116 1.00 86.00 248 GLY A O 1
ATOM 1829 N N . VAL A 1 249 ? 7.104 11.216 -0.354 1.00 90.19 249 VAL A N 1
ATOM 1830 C CA . VAL A 1 249 ? 6.173 11.476 -1.462 1.00 90.19 249 VAL A CA 1
ATOM 1831 C C . VAL A 1 249 ? 4.966 10.548 -1.307 1.00 90.19 249 VAL A C 1
ATOM 1833 O O . VAL A 1 249 ? 5.122 9.386 -0.948 1.00 90.19 249 VAL A O 1
ATOM 1836 N N . ASP A 1 250 ? 3.760 11.056 -1.549 1.00 82.44 250 ASP A N 1
ATOM 1837 C CA . ASP A 1 250 ? 2.536 10.247 -1.610 1.00 82.44 250 ASP A CA 1
ATOM 1838 C C . ASP A 1 250 ? 2.198 9.882 -3.058 1.00 82.44 250 ASP A C 1
ATOM 1840 O O . ASP A 1 250 ? 1.842 8.743 -3.357 1.00 82.44 250 ASP A O 1
ATOM 1844 N N . VAL A 1 251 ? 2.323 10.860 -3.958 1.00 83.44 251 VAL A N 1
ATOM 1845 C CA . VAL A 1 251 ? 1.941 10.740 -5.364 1.00 83.44 251 VAL A CA 1
ATOM 1846 C C . VAL A 1 251 ? 3.092 11.197 -6.246 1.00 83.44 251 VAL A C 1
ATOM 1848 O O . VAL A 1 251 ? 3.576 12.318 -6.104 1.00 83.44 251 VAL A O 1
ATOM 1851 N N . PHE A 1 252 ? 3.509 10.353 -7.182 1.00 86.19 252 PHE A N 1
ATOM 1852 C CA . PHE A 1 252 ? 4.448 10.711 -8.231 1.00 86.19 252 PHE A CA 1
ATOM 1853 C C . PHE A 1 252 ? 3.720 10.790 -9.572 1.00 86.19 252 PHE A C 1
ATOM 1855 O O . PHE A 1 252 ? 3.197 9.792 -10.066 1.00 86.19 252 PHE A O 1
ATOM 1862 N N . VAL A 1 253 ? 3.688 11.975 -10.174 1.00 84.81 253 VAL A N 1
ATOM 1863 C CA . VAL A 1 253 ? 3.111 12.178 -11.502 1.00 84.81 253 VAL A CA 1
ATOM 1864 C C . VAL A 1 253 ? 4.198 11.984 -12.553 1.00 84.81 253 VAL A C 1
ATOM 1866 O O . VAL A 1 253 ? 5.185 12.720 -12.615 1.00 84.81 253 VAL A O 1
ATOM 1869 N N . LEU A 1 254 ? 4.020 10.977 -13.394 1.00 82.12 254 LEU A N 1
ATOM 1870 C CA . LEU A 1 254 ? 4.856 10.725 -14.549 1.00 82.12 254 LEU A CA 1
ATOM 1871 C C . LEU A 1 254 ? 4.399 11.630 -15.694 1.00 82.12 254 LEU A C 1
ATOM 1873 O O . LEU A 1 254 ? 3.362 11.413 -16.326 1.00 82.12 254 LEU A O 1
ATOM 1877 N N . ASN A 1 255 ? 5.194 12.673 -15.914 1.00 84.56 255 ASN A N 1
ATOM 1878 C CA . ASN A 1 255 ? 4.972 13.670 -16.954 1.00 84.56 255 ASN A CA 1
ATOM 1879 C C . ASN A 1 255 ? 5.131 13.062 -18.355 1.00 84.56 255 ASN A C 1
ATOM 1881 O O . ASN A 1 255 ? 5.706 11.984 -18.523 1.00 84.56 255 ASN A O 1
ATOM 1885 N N . LEU A 1 256 ? 4.756 13.825 -19.386 1.00 79.25 256 LEU A N 1
ATOM 1886 C CA . LEU A 1 256 ? 5.297 13.579 -20.723 1.00 79.25 256 LEU A CA 1
ATOM 1887 C C . LEU A 1 256 ? 6.801 13.850 -20.689 1.00 79.25 256 LEU A C 1
ATOM 1889 O O . LEU A 1 256 ? 7.208 14.985 -20.450 1.00 79.25 256 LEU A O 1
ATOM 1893 N N . LEU A 1 257 ? 7.622 12.823 -20.898 1.00 82.25 257 LEU A N 1
ATOM 1894 C CA . LEU A 1 257 ? 9.069 12.927 -20.725 1.00 82.25 257 LEU A CA 1
ATOM 1895 C C . LEU A 1 257 ? 9.789 13.343 -22.011 1.00 82.25 257 LEU A C 1
ATOM 1897 O O . LEU A 1 257 ? 9.363 13.008 -23.114 1.00 82.25 257 LEU A O 1
ATOM 1901 N N . THR A 1 258 ? 10.923 14.029 -21.866 1.00 84.56 258 THR A N 1
ATOM 1902 C CA . THR A 1 258 ? 11.878 14.251 -22.972 1.00 84.56 258 THR A CA 1
ATOM 1903 C C . THR A 1 258 ? 12.681 12.999 -23.311 1.00 84.56 258 THR A C 1
ATOM 1905 O O . THR A 1 258 ? 13.152 12.845 -24.434 1.00 84.56 258 THR A O 1
ATOM 1908 N N . THR A 1 259 ? 12.855 12.112 -22.333 1.00 82.88 259 THR A N 1
ATOM 1909 C CA . THR A 1 259 ? 13.625 10.870 -22.422 1.00 82.88 259 THR A CA 1
ATOM 1910 C C . THR A 1 259 ? 12.876 9.756 -21.704 1.00 82.88 259 THR A C 1
ATOM 1912 O O . THR A 1 259 ? 12.251 9.990 -20.670 1.00 82.88 259 THR A O 1
ATOM 1915 N N . GLU A 1 260 ? 12.929 8.544 -22.253 1.00 75.81 260 GLU A N 1
ATOM 1916 C CA . GLU A 1 260 ? 12.295 7.380 -21.633 1.00 75.81 260 GLU A CA 1
ATOM 1917 C C . GLU A 1 260 ? 12.861 7.089 -20.239 1.00 75.81 260 GLU A C 1
ATOM 1919 O O . GLU A 1 260 ? 14.010 7.416 -19.931 1.00 75.81 260 GLU A O 1
ATOM 1924 N N . LEU A 1 261 ? 12.044 6.448 -19.398 1.00 75.88 261 LEU A N 1
ATOM 1925 C CA . LEU A 1 261 ? 12.505 5.968 -18.101 1.00 75.88 261 LEU A CA 1
ATOM 1926 C C . LEU A 1 261 ? 13.601 4.920 -18.284 1.00 75.88 261 LEU A C 1
ATOM 1928 O O . LEU A 1 261 ? 13.490 4.001 -19.098 1.00 75.88 261 LEU A O 1
ATOM 1932 N N . THR A 1 262 ? 14.637 5.019 -17.464 1.00 79.62 262 THR A N 1
ATOM 1933 C CA . THR A 1 262 ? 15.634 3.953 -17.354 1.00 79.62 262 THR A CA 1
ATOM 1934 C C . THR A 1 262 ? 15.056 2.741 -16.615 1.00 79.62 262 THR A C 1
ATOM 1936 O O . THR A 1 262 ? 14.126 2.864 -15.816 1.00 79.62 262 THR A O 1
ATOM 1939 N N . ALA A 1 263 ? 15.645 1.556 -16.816 1.00 68.50 263 ALA A N 1
ATOM 1940 C CA . ALA A 1 263 ? 15.247 0.349 -16.082 1.00 68.50 263 ALA A CA 1
ATOM 1941 C C . ALA A 1 263 ? 15.358 0.522 -14.553 1.00 68.50 263 ALA A C 1
ATOM 1943 O O . ALA A 1 263 ? 14.537 -0.005 -13.808 1.00 68.50 263 ALA A O 1
ATOM 1944 N N . THR A 1 264 ? 16.343 1.298 -14.091 1.00 76.88 264 THR A N 1
ATOM 1945 C CA . THR A 1 264 ? 16.519 1.625 -12.672 1.00 76.88 264 THR A CA 1
ATOM 1946 C C . THR A 1 264 ? 15.393 2.516 -12.151 1.00 76.88 264 THR A C 1
ATOM 1948 O O . THR A 1 264 ? 14.841 2.238 -11.092 1.00 76.88 264 THR A O 1
ATOM 1951 N N . GLU A 1 265 ? 15.009 3.564 -12.886 1.00 82.12 265 GLU A N 1
ATOM 1952 C CA . GLU A 1 265 ? 13.893 4.438 -12.490 1.00 82.12 265 GLU A CA 1
ATOM 1953 C C . GLU A 1 265 ? 12.564 3.672 -12.449 1.00 82.12 265 GLU A C 1
ATOM 1955 O O . GLU A 1 265 ? 11.777 3.867 -11.524 1.00 82.12 265 GLU A O 1
ATOM 1960 N N . VAL A 1 266 ? 12.345 2.750 -13.394 1.00 71.88 266 VAL A N 1
ATOM 1961 C CA . VAL A 1 266 ? 11.192 1.833 -13.389 1.00 71.88 266 VAL A CA 1
ATOM 1962 C C . VAL A 1 266 ? 11.152 1.008 -12.101 1.00 71.88 266 VAL A C 1
ATOM 1964 O O . VAL A 1 266 ? 10.142 1.020 -11.403 1.00 71.88 266 VAL A O 1
ATOM 1967 N N . GLN A 1 267 ? 12.262 0.361 -11.731 1.00 68.50 267 GLN A N 1
ATOM 1968 C CA . GLN A 1 267 ? 12.346 -0.434 -10.498 1.00 68.50 267 GLN A CA 1
ATOM 1969 C C . GLN A 1 267 ? 12.106 0.404 -9.237 1.00 68.50 267 GLN A C 1
ATOM 1971 O O . GLN A 1 267 ? 11.460 -0.060 -8.298 1.00 68.50 267 GLN A O 1
ATOM 1976 N N . VAL A 1 268 ? 12.608 1.642 -9.205 1.00 77.19 268 VAL A N 1
ATOM 1977 C CA . VAL A 1 268 ? 12.384 2.559 -8.080 1.00 77.19 268 VAL A CA 1
ATOM 1978 C C . VAL A 1 268 ? 10.906 2.932 -7.960 1.00 77.19 268 VAL A C 1
ATOM 1980 O O . VAL A 1 268 ? 10.374 2.916 -6.852 1.00 77.19 268 VAL A O 1
ATOM 1983 N N . LEU A 1 269 ? 10.235 3.247 -9.070 1.00 75.94 269 LEU A N 1
ATOM 1984 C CA . LEU A 1 269 ? 8.809 3.586 -9.071 1.00 75.94 269 LEU A CA 1
ATOM 1985 C C . LEU A 1 269 ? 7.930 2.378 -8.712 1.00 75.94 269 LEU A C 1
ATOM 1987 O O . LEU A 1 269 ? 6.972 2.525 -7.956 1.00 75.94 269 LEU A O 1
ATOM 1991 N N . GLU A 1 270 ? 8.276 1.174 -9.173 1.00 69.25 270 GLU A N 1
ATOM 1992 C CA . GLU A 1 270 ? 7.608 -0.060 -8.740 1.00 69.25 270 GLU A CA 1
ATOM 1993 C C . GLU A 1 270 ? 7.751 -0.279 -7.229 1.00 69.25 270 GLU A C 1
ATOM 1995 O O . GLU A 1 270 ? 6.775 -0.609 -6.554 1.00 69.25 270 GLU A O 1
ATOM 2000 N N . GLN A 1 271 ? 8.956 -0.083 -6.685 1.00 67.75 271 GLN A N 1
ATOM 2001 C CA . GLN A 1 271 ? 9.199 -0.215 -5.250 1.00 67.75 271 GLN A CA 1
ATOM 2002 C C . GLN A 1 271 ? 8.439 0.851 -4.452 1.00 67.75 271 GLN A C 1
ATOM 2004 O O . GLN A 1 271 ? 7.833 0.523 -3.437 1.00 67.75 271 GLN A O 1
ATOM 2009 N N . PHE A 1 272 ? 8.399 2.093 -4.936 1.00 73.25 272 PHE A N 1
ATOM 2010 C CA . PHE A 1 272 ? 7.606 3.166 -4.337 1.00 73.25 272 PHE A CA 1
ATOM 2011 C C . PHE A 1 272 ? 6.123 2.793 -4.223 1.00 73.25 272 PHE A C 1
ATOM 2013 O O . PHE A 1 272 ? 5.527 2.978 -3.164 1.00 73.25 272 PHE A O 1
ATOM 2020 N N . VAL A 1 273 ? 5.539 2.192 -5.265 1.00 67.31 273 VAL A N 1
ATOM 2021 C CA . VAL A 1 273 ? 4.141 1.731 -5.230 1.00 67.31 273 VAL A CA 1
ATOM 2022 C C . VAL A 1 273 ? 3.944 0.564 -4.263 1.00 67.31 273 VAL A C 1
ATOM 2024 O O . VAL A 1 273 ? 2.972 0.543 -3.510 1.00 67.31 273 VAL A O 1
ATOM 2027 N N . ARG A 1 274 ? 4.885 -0.387 -4.208 1.00 62.50 274 ARG A N 1
ATOM 2028 C CA . ARG A 1 274 ? 4.850 -1.488 -3.221 1.00 62.50 274 ARG A CA 1
ATOM 2029 C C . ARG A 1 274 ? 4.943 -0.994 -1.776 1.00 62.50 274 ARG A C 1
ATOM 2031 O O . ARG A 1 274 ? 4.379 -1.622 -0.883 1.00 62.50 274 ARG A O 1
ATOM 2038 N N . GLU A 1 275 ? 5.623 0.127 -1.553 1.00 64.75 275 GLU A N 1
ATOM 2039 C CA . GLU A 1 275 ? 5.722 0.804 -0.255 1.00 64.75 275 GLU A CA 1
ATOM 2040 C C . GLU A 1 275 ? 4.492 1.676 0.071 1.00 64.75 275 GLU A C 1
ATOM 2042 O O . GLU A 1 275 ? 4.442 2.287 1.137 1.00 64.75 275 GLU A O 1
ATOM 2047 N N . GLY A 1 276 ? 3.478 1.700 -0.803 1.00 63.72 276 GLY A N 1
ATOM 2048 C CA . GLY A 1 276 ? 2.214 2.417 -0.599 1.00 63.72 276 GLY A CA 1
ATOM 2049 C C . GLY A 1 276 ? 2.132 3.777 -1.294 1.00 63.72 276 GLY A C 1
ATOM 2050 O O . GLY A 1 276 ? 1.142 4.489 -1.123 1.00 63.72 276 GLY A O 1
ATOM 2051 N N . GLY A 1 277 ? 3.150 4.144 -2.073 1.00 66.50 277 GLY A N 1
ATOM 2052 C CA . GLY A 1 277 ? 3.124 5.303 -2.957 1.00 66.50 277 GLY A CA 1
ATOM 2053 C C . GLY A 1 277 ? 2.175 5.127 -4.145 1.00 66.50 277 GLY A C 1
ATOM 2054 O O . GLY A 1 277 ? 1.771 4.020 -4.493 1.00 66.50 277 GLY A O 1
ATOM 2055 N N . THR A 1 278 ? 1.810 6.231 -4.790 1.00 71.94 278 THR A N 1
ATOM 2056 C CA . THR A 1 278 ? 0.909 6.242 -5.956 1.00 71.94 278 THR A CA 1
ATOM 2057 C C . THR A 1 278 ? 1.612 6.830 -7.168 1.00 71.94 278 THR A C 1
ATOM 2059 O O . THR A 1 278 ? 2.214 7.895 -7.059 1.00 71.94 278 THR A O 1
ATOM 2062 N N . VAL A 1 279 ? 1.528 6.182 -8.331 1.00 70.56 279 VAL A N 1
ATOM 2063 C CA . VAL A 1 279 ? 2.088 6.715 -9.582 1.00 70.56 279 VAL A CA 1
ATOM 2064 C C . VAL A 1 279 ? 0.959 7.023 -10.554 1.00 70.56 279 VAL A C 1
ATOM 2066 O O . VAL A 1 279 ? 0.262 6.113 -10.987 1.00 70.56 279 VAL A O 1
ATOM 2069 N N . LEU A 1 280 ? 0.828 8.295 -10.933 1.00 71.25 280 LEU A N 1
ATOM 2070 C CA . LEU A 1 280 ? -0.112 8.740 -11.963 1.00 71.25 280 LEU A CA 1
ATOM 2071 C C . LEU A 1 280 ? 0.671 8.982 -13.251 1.00 71.25 280 LEU A C 1
ATOM 2073 O O . LEU A 1 280 ? 1.539 9.846 -13.275 1.00 71.25 280 LEU A O 1
ATOM 2077 N N . GLU A 1 281 ? 0.391 8.264 -14.332 1.00 66.38 281 GLU A N 1
ATOM 2078 C CA . GLU A 1 281 ? 1.064 8.478 -15.619 1.00 66.38 281 GLU A CA 1
ATOM 2079 C C . GLU A 1 281 ? 0.098 9.024 -16.664 1.00 66.38 281 GLU A C 1
ATOM 2081 O O . GLU A 1 281 ? -0.987 8.481 -16.864 1.00 66.38 281 GLU A O 1
ATOM 2086 N N . ILE A 1 282 ? 0.541 10.090 -17.342 1.00 58.53 282 ILE A N 1
ATOM 2087 C CA . ILE A 1 282 ? -0.121 10.696 -18.498 1.00 58.53 282 ILE A CA 1
ATOM 2088 C C . ILE A 1 282 ? 0.703 10.331 -19.734 1.00 58.53 282 ILE A C 1
ATOM 2090 O O . ILE A 1 282 ? 1.847 10.763 -19.871 1.00 58.53 282 ILE A O 1
ATOM 2094 N N . ARG A 1 283 ? 0.138 9.537 -20.648 1.00 51.09 283 ARG A N 1
ATOM 2095 C CA . ARG A 1 283 ? 0.857 9.049 -21.842 1.00 51.09 283 ARG A CA 1
ATOM 2096 C C . ARG A 1 283 ? 0.323 9.599 -23.157 1.00 51.09 283 ARG A C 1
ATOM 2098 O O . ARG A 1 283 ? -0.809 10.050 -23.231 1.00 51.09 283 ARG A O 1
ATOM 2105 N N . ASN A 1 284 ? 1.173 9.511 -24.181 1.00 45.72 284 ASN A N 1
ATOM 2106 C CA . ASN A 1 284 ? 0.864 9.674 -25.603 1.00 45.72 284 ASN A CA 1
ATOM 2107 C C . ASN A 1 284 ? 0.686 8.272 -26.237 1.00 45.72 284 ASN A C 1
ATOM 2109 O O . ASN A 1 284 ? 1.333 7.318 -25.788 1.00 45.72 284 ASN A O 1
ATOM 2113 N N . PRO A 1 285 ? -0.138 8.112 -27.287 1.00 41.25 285 PRO A N 1
ATOM 2114 C CA . PRO A 1 285 ? -0.393 6.823 -27.938 1.00 41.25 285 PRO A CA 1
ATOM 2115 C C . PRO A 1 285 ? 0.788 6.111 -28.533 1.00 41.25 285 PRO A C 1
ATOM 2117 O O . PRO A 1 285 ? 0.782 4.887 -28.623 1.00 41.25 285 PRO A O 1
ATOM 2120 N N . ALA A 1 286 ? 1.751 6.878 -29.013 1.00 38.75 286 ALA A N 1
ATOM 2121 C CA . ALA A 1 286 ? 2.792 6.356 -29.871 1.00 38.75 286 ALA A CA 1
ATOM 2122 C C . ALA A 1 286 ? 3.916 5.670 -29.079 1.00 38.75 286 ALA A C 1
ATOM 2124 O O . ALA A 1 286 ? 4.808 5.082 -29.683 1.00 38.75 286 ALA A O 1
ATOM 2125 N N . VAL A 1 287 ? 3.883 5.732 -27.742 1.00 39.31 287 VAL A N 1
ATOM 2126 C CA . VAL A 1 287 ? 4.920 5.169 -26.872 1.00 39.31 287 VAL A CA 1
ATOM 2127 C C . VAL A 1 287 ? 4.501 3.782 -26.378 1.00 39.31 287 VAL A C 1
ATOM 2129 O O . VAL A 1 287 ? 3.514 3.618 -25.653 1.00 39.31 287 VAL A O 1
ATOM 2132 N N . THR A 1 288 ? 5.274 2.775 -26.788 1.00 35.84 288 THR A N 1
ATOM 2133 C CA . THR A 1 288 ? 5.008 1.335 -26.629 1.00 35.84 288 THR A CA 1
ATOM 2134 C C . THR A 1 288 ? 5.730 0.703 -25.435 1.00 35.84 288 THR A C 1
ATOM 2136 O O . THR A 1 288 ? 6.047 -0.487 -25.478 1.00 35.84 288 THR A O 1
ATOM 2139 N N . ARG A 1 289 ? 6.039 1.458 -24.370 1.00 41.00 289 ARG A N 1
ATOM 2140 C CA . ARG A 1 289 ? 6.589 0.827 -23.160 1.00 41.00 289 ARG A CA 1
ATOM 2141 C C . ARG A 1 289 ? 5.496 0.024 -22.437 1.00 41.00 289 ARG A C 1
ATOM 2143 O O . ARG A 1 289 ? 4.349 0.486 -22.401 1.00 41.00 289 ARG A O 1
ATOM 2150 N N . PRO A 1 290 ? 5.814 -1.160 -21.877 1.00 36.03 290 PRO A N 1
ATOM 2151 C CA . PRO A 1 290 ? 4.908 -1.860 -20.974 1.00 36.03 290 PRO A CA 1
ATOM 2152 C C . PRO A 1 290 ? 4.480 -0.897 -19.866 1.00 36.03 290 PRO A C 1
ATOM 2154 O O . PRO A 1 290 ? 5.328 -0.204 -19.301 1.00 36.03 290 PRO A O 1
ATOM 2157 N N . LEU A 1 291 ? 3.174 -0.809 -19.596 1.00 41.75 291 LEU A N 1
ATOM 2158 C CA . LEU A 1 291 ? 2.685 0.019 -18.499 1.00 41.75 291 LEU A CA 1
ATOM 2159 C C . LEU A 1 291 ? 3.350 -0.464 -17.211 1.00 41.75 291 LEU A C 1
ATOM 2161 O O . LEU A 1 291 ? 3.431 -1.675 -16.988 1.00 41.75 291 LEU A O 1
ATOM 2165 N N . LEU A 1 292 ? 3.758 0.470 -16.356 1.00 41.28 292 LEU A N 1
ATOM 2166 C CA . LEU A 1 292 ? 4.427 0.136 -15.103 1.00 41.28 292 LEU A CA 1
ATOM 2167 C C . LEU A 1 292 ? 3.582 -0.823 -14.231 1.00 41.28 292 LEU A C 1
ATOM 2169 O O . LEU A 1 292 ? 4.150 -1.546 -13.424 1.00 41.28 292 LEU A O 1
ATOM 2173 N N . LEU A 1 293 ? 2.240 -0.849 -14.395 1.00 44.47 293 LEU A N 1
ATOM 2174 C CA . LEU A 1 293 ? 1.297 -1.585 -13.530 1.00 44.47 293 LEU A CA 1
ATOM 2175 C C . LEU A 1 293 ? 0.062 -2.242 -14.228 1.00 44.47 293 LEU A C 1
ATOM 2177 O O . LEU A 1 293 ? -0.951 -2.466 -13.569 1.00 44.47 293 LEU A O 1
ATOM 2181 N N . GLY A 1 294 ? 0.105 -2.593 -15.527 1.00 32.62 294 GLY A N 1
ATOM 2182 C CA . GLY A 1 294 ? -0.982 -3.345 -16.219 1.00 32.62 294 GLY A CA 1
ATOM 2183 C C . GLY A 1 294 ? -1.654 -2.671 -17.436 1.00 32.62 294 GLY A C 1
ATOM 2184 O O . GLY A 1 294 ? -1.278 -1.596 -17.855 1.00 32.62 294 GLY A O 1
ATOM 2185 N N . THR A 1 295 ? -2.623 -3.305 -18.100 1.00 31.88 295 THR A N 1
ATOM 2186 C CA . THR A 1 295 ? -3.213 -2.794 -19.366 1.00 31.88 295 THR A CA 1
ATOM 2187 C C . THR A 1 295 ? -4.695 -2.442 -19.216 1.00 31.88 295 THR A C 1
ATOM 2189 O O . THR A 1 295 ? -5.402 -3.085 -18.447 1.00 31.88 295 THR A O 1
ATOM 2192 N N . LEU A 1 296 ? -5.170 -1.435 -19.963 1.00 31.31 296 LEU A N 1
ATOM 2193 C CA . LEU A 1 296 ? -6.600 -1.213 -20.224 1.00 31.31 296 LEU A CA 1
ATOM 2194 C C . LEU A 1 296 ? -6.942 -1.684 -21.650 1.00 31.31 296 LEU A C 1
ATOM 2196 O O . LEU A 1 296 ? -6.093 -1.568 -22.539 1.00 31.31 296 LEU A O 1
ATOM 2200 N N . PRO A 1 297 ? -8.158 -2.207 -21.890 1.00 28.70 297 PRO A N 1
ATOM 2201 C CA . PRO A 1 297 ? -8.426 -3.045 -23.056 1.00 28.70 297 PRO A CA 1
ATOM 2202 C C . PRO A 1 297 ? -8.802 -2.315 -24.363 1.00 28.70 297 PRO A C 1
ATOM 2204 O O . PRO A 1 297 ? -8.941 -3.004 -25.371 1.00 28.70 297 PRO A O 1
ATOM 2207 N N . ALA A 1 298 ? -8.977 -0.982 -24.419 1.00 31.05 298 ALA A N 1
ATOM 2208 C CA . ALA A 1 298 ? -9.405 -0.313 -25.667 1.00 31.05 298 ALA A CA 1
ATOM 2209 C C . ALA A 1 298 ? -9.238 1.236 -25.712 1.00 31.05 298 ALA A C 1
ATOM 2211 O O . ALA A 1 298 ? -9.159 1.867 -24.657 1.00 31.05 298 ALA A O 1
ATOM 2212 N N . PRO A 1 299 ? -9.211 1.854 -26.923 1.00 34.09 299 PRO A N 1
ATOM 2213 C CA . PRO A 1 299 ? -9.137 3.312 -27.152 1.00 34.09 299 PRO A CA 1
ATOM 2214 C C . PRO A 1 299 ? -10.469 4.065 -26.939 1.00 34.09 299 PRO A C 1
ATOM 2216 O O . PRO A 1 299 ? -11.539 3.470 -27.023 1.00 34.09 299 PRO A O 1
ATOM 2219 N N . PHE A 1 300 ? -10.410 5.395 -26.759 1.00 33.62 300 PHE A N 1
ATOM 2220 C CA . PHE A 1 300 ? -11.584 6.282 -26.654 1.00 33.62 300 PHE A CA 1
ATOM 2221 C C . PHE A 1 300 ? -11.360 7.678 -27.282 1.00 33.62 300 PHE A C 1
ATOM 2223 O O . PHE A 1 300 ? -10.225 8.145 -27.368 1.00 33.62 300 PHE A O 1
ATOM 2230 N N . ILE A 1 301 ? -12.442 8.340 -27.731 1.00 29.30 301 ILE A N 1
ATOM 2231 C CA . ILE A 1 301 ? -12.467 9.690 -28.341 1.00 29.30 301 ILE A CA 1
ATOM 2232 C C . ILE A 1 301 ? -13.596 10.516 -27.688 1.00 29.30 301 ILE A C 1
ATOM 2234 O O . ILE A 1 301 ? -14.740 10.069 -27.702 1.00 29.30 301 ILE A O 1
ATOM 2238 N N . GLY A 1 302 ? -13.295 11.723 -27.183 1.00 31.16 302 GLY A N 1
ATOM 2239 C CA . GLY A 1 302 ? -14.274 12.707 -26.672 1.00 31.16 302 GLY A CA 1
ATOM 2240 C C . GLY A 1 302 ? -14.106 13.067 -25.188 1.00 31.16 302 GLY A C 1
ATOM 2241 O O . GLY A 1 302 ? -13.241 12.496 -24.527 1.00 31.16 302 GLY A O 1
ATOM 2242 N N . ASP A 1 303 ? -14.926 14.005 -24.678 1.00 30.23 303 ASP A N 1
ATOM 2243 C CA . ASP A 1 303 ? -15.134 14.205 -23.231 1.00 30.23 303 ASP A CA 1
ATOM 2244 C C . ASP A 1 303 ? -15.602 12.872 -22.653 1.00 30.23 303 ASP A C 1
ATOM 2246 O O . ASP A 1 303 ? -16.777 12.509 -22.746 1.00 30.23 303 ASP A O 1
ATOM 2250 N N . LEU A 1 304 ? -14.656 12.091 -22.142 1.00 32.44 304 LEU A N 1
ATOM 2251 C CA . LEU A 1 304 ? -14.946 10.751 -21.690 1.00 32.44 304 LEU A CA 1
ATOM 2252 C C . LEU A 1 304 ? -14.938 10.718 -20.175 1.00 32.44 304 LEU A C 1
ATOM 2254 O O . LEU A 1 304 ? -13.914 10.911 -19.526 1.00 32.44 304 LEU A O 1
ATOM 2258 N N . THR A 1 305 ? -16.097 10.377 -19.635 1.00 29.92 305 THR A N 1
ATOM 2259 C CA . THR A 1 305 ? -16.166 9.646 -18.380 1.00 29.92 305 THR A CA 1
ATOM 2260 C C . THR A 1 305 ? -15.508 8.286 -18.614 1.00 29.92 305 THR A C 1
ATOM 2262 O O . THR A 1 305 ? -16.095 7.427 -19.266 1.00 29.92 305 THR A O 1
ATOM 2265 N N . ALA A 1 306 ? -14.262 8.105 -18.179 1.00 32.69 306 ALA A N 1
ATOM 2266 C CA . ALA A 1 306 ? -13.620 6.797 -18.228 1.00 32.69 306 ALA A CA 1
ATOM 2267 C C . ALA A 1 306 ? -14.039 5.983 -17.001 1.00 32.69 306 ALA A C 1
ATOM 2269 O O . ALA A 1 306 ? -13.661 6.314 -15.879 1.00 32.69 306 ALA A O 1
ATOM 2270 N N . ASP A 1 307 ? -14.808 4.918 -17.218 1.00 29.86 307 ASP A N 1
ATOM 2271 C CA . ASP A 1 307 ? -15.193 4.010 -16.147 1.00 29.86 307 ASP A CA 1
ATOM 2272 C C . ASP A 1 307 ? -14.017 3.092 -15.778 1.00 29.86 307 ASP A C 1
ATOM 2274 O O . ASP A 1 307 ? -13.660 2.181 -16.527 1.00 29.86 307 ASP A O 1
ATOM 2278 N N . VAL A 1 308 ? -13.409 3.302 -14.607 1.00 35.72 308 VAL A N 1
ATOM 2279 C CA . VAL A 1 308 ? -12.496 2.311 -14.014 1.00 35.72 308 VAL A CA 1
ATOM 2280 C C . VAL A 1 308 ? -13.341 1.148 -13.490 1.00 35.72 308 VAL A C 1
ATOM 2282 O O . VAL A 1 308 ? -13.971 1.261 -12.439 1.00 35.72 308 VAL A O 1
ATOM 2285 N N . THR A 1 309 ? -13.395 0.045 -14.236 1.00 33.12 309 THR A N 1
ATOM 2286 C CA . THR A 1 309 ? -14.124 -1.167 -13.839 1.00 33.12 309 THR A CA 1
ATOM 2287 C C . THR A 1 309 ? -13.238 -2.124 -13.022 1.00 33.12 309 THR A C 1
ATOM 2289 O O . THR A 1 309 ? -12.013 -2.115 -13.173 1.00 33.12 309 THR A O 1
ATOM 2292 N N . PRO A 1 310 ? -13.830 -2.979 -12.161 1.00 33.72 310 PRO A N 1
ATOM 2293 C CA . PRO A 1 310 ? -13.106 -3.969 -11.350 1.00 33.72 310 PRO A CA 1
ATOM 2294 C C . PRO A 1 310 ? -12.302 -5.025 -12.133 1.00 33.72 310 PRO A C 1
ATOM 2296 O O . PRO A 1 310 ? -11.534 -5.772 -11.529 1.00 33.72 310 PRO A O 1
ATOM 2299 N N . ASP A 1 311 ? -12.447 -5.103 -13.459 1.00 33.66 311 ASP A N 1
ATOM 2300 C CA . ASP A 1 311 ? -11.944 -6.216 -14.278 1.00 33.66 311 ASP A CA 1
ATOM 2301 C C . ASP A 1 311 ? -10.421 -6.194 -14.529 1.00 33.66 311 ASP A C 1
ATOM 2303 O O . ASP A 1 311 ? -9.861 -7.104 -15.142 1.00 33.66 311 ASP A O 1
ATOM 2307 N N . GLY A 1 312 ? -9.705 -5.203 -13.996 1.00 33.47 312 GLY A N 1
ATOM 2308 C CA . GLY A 1 312 ? -8.244 -5.183 -13.956 1.00 33.47 312 GLY A CA 1
ATOM 2309 C C . GLY A 1 312 ? -7.680 -5.954 -12.760 1.00 33.47 312 GLY A C 1
ATOM 2310 O O . GLY A 1 312 ? -7.066 -5.344 -11.888 1.00 33.47 312 GLY A O 1
ATOM 2311 N N . LEU A 1 313 ? -7.827 -7.284 -12.717 1.00 31.06 313 LEU A N 1
ATOM 2312 C CA . LEU A 1 313 ? -7.348 -8.161 -11.623 1.00 31.06 313 LEU A CA 1
ATOM 2313 C C . LEU A 1 313 ? -5.817 -8.152 -11.378 1.00 31.06 313 LEU A C 1
ATOM 2315 O O . LEU A 1 313 ? -5.320 -8.866 -10.507 1.00 31.06 313 LEU A O 1
ATOM 2319 N N . THR A 1 314 ? -5.055 -7.334 -12.106 1.00 38.22 314 THR A N 1
ATOM 2320 C CA . THR A 1 314 ? -3.617 -7.101 -11.890 1.00 38.22 314 THR A CA 1
ATOM 2321 C C . THR A 1 314 ? -3.275 -5.659 -11.509 1.00 38.22 314 THR A C 1
ATOM 2323 O O . THR A 1 314 ? -2.107 -5.377 -11.252 1.00 38.22 314 THR A O 1
ATOM 2326 N N . SER A 1 315 ? -4.249 -4.745 -11.480 1.00 36.50 315 SER A N 1
ATOM 2327 C CA . SER A 1 315 ? -4.014 -3.339 -11.148 1.00 36.50 315 SER A CA 1
ATOM 2328 C C . SER A 1 315 ? -3.988 -3.144 -9.625 1.00 36.50 315 SER A C 1
ATOM 2330 O O . SER A 1 315 ? -4.965 -3.490 -8.949 1.00 36.50 315 SER A O 1
ATOM 2332 N N . PRO A 1 316 ? -2.924 -2.549 -9.051 1.00 38.25 316 PRO A N 1
ATOM 2333 C CA . PRO A 1 316 ? -2.882 -2.176 -7.636 1.00 38.25 316 PRO A CA 1
ATOM 2334 C C . PRO A 1 316 ? -3.999 -1.208 -7.221 1.00 38.25 316 PRO A C 1
ATOM 2336 O O . PRO A 1 316 ? -4.241 -1.052 -6.033 1.00 38.25 316 PRO A O 1
ATOM 2339 N N . LEU A 1 317 ? -4.719 -0.597 -8.168 1.00 36.34 317 LEU A N 1
ATOM 2340 C CA . LEU A 1 317 ? -5.809 0.352 -7.911 1.00 36.34 317 LEU A CA 1
ATOM 2341 C C . LEU A 1 317 ? -7.079 -0.279 -7.361 1.00 36.34 317 LEU A C 1
ATOM 2343 O O . LEU A 1 317 ? -7.824 0.389 -6.653 1.00 36.34 317 LEU A O 1
ATOM 2347 N N . GLY A 1 318 ? -7.296 -1.572 -7.605 1.00 35.62 318 GLY A N 1
ATOM 2348 C CA . GLY A 1 318 ? -8.379 -2.310 -6.952 1.00 35.62 318 GLY A CA 1
ATOM 2349 C C . GLY A 1 318 ? -8.077 -2.679 -5.493 1.00 35.62 318 GLY A C 1
ATOM 2350 O O . GLY A 1 318 ? -9.003 -2.988 -4.747 1.00 35.62 318 GLY A O 1
ATOM 2351 N N . ASN A 1 319 ? -6.799 -2.655 -5.085 1.00 36.38 319 ASN A N 1
ATOM 2352 C CA . ASN A 1 319 ? -6.311 -3.195 -3.805 1.00 36.38 319 ASN A CA 1
ATOM 2353 C C . ASN A 1 319 ? -5.401 -2.226 -3.013 1.00 36.38 319 ASN A C 1
ATOM 2355 O O . ASN A 1 319 ? -4.786 -2.630 -2.026 1.00 36.38 319 ASN A O 1
ATOM 2359 N N . GLY A 1 320 ? -5.272 -0.974 -3.457 1.00 38.12 320 GLY A N 1
ATOM 2360 C CA . GLY A 1 320 ? -4.384 0.038 -2.885 1.00 38.12 320 GLY A CA 1
ATOM 2361 C C . GLY A 1 320 ? -4.998 0.799 -1.699 1.00 38.12 320 GLY A C 1
ATOM 2362 O O . GLY A 1 320 ? -6.134 0.534 -1.296 1.00 38.12 320 GLY A O 1
ATOM 2363 N N . PRO A 1 321 ? -4.283 1.792 -1.137 1.00 37.06 321 PRO A N 1
ATOM 2364 C CA . PRO A 1 321 ? -4.693 2.520 0.072 1.00 37.06 321 PRO A CA 1
ATOM 2365 C C . PRO A 1 321 ? -5.960 3.384 -0.090 1.00 37.06 321 PRO A C 1
ATOM 2367 O O . PRO A 1 321 ? -6.435 3.955 0.890 1.00 37.06 321 PRO A O 1
ATOM 2370 N N . PHE A 1 322 ? -6.524 3.477 -1.298 1.00 37.06 322 PHE A N 1
ATOM 2371 C CA . PHE A 1 322 ? -7.731 4.256 -1.600 1.00 37.06 322 PHE A CA 1
ATOM 2372 C C . PHE A 1 322 ? -9.042 3.463 -1.457 1.00 37.06 322 PHE A C 1
ATOM 2374 O O . PHE A 1 322 ? -10.120 4.028 -1.634 1.00 37.06 322 PHE A O 1
ATOM 2381 N N . GLY A 1 323 ? -8.963 2.185 -1.068 1.00 36.66 323 GLY A N 1
ATOM 2382 C CA . GLY A 1 323 ? -10.121 1.314 -0.872 1.00 36.66 323 GLY A CA 1
ATOM 2383 C C . GLY A 1 323 ? -10.590 0.624 -2.154 1.00 36.66 323 GLY A C 1
ATOM 2384 O O . GLY A 1 323 ? -10.038 0.812 -3.233 1.00 36.66 323 GLY A O 1
ATOM 2385 N N . THR A 1 324 ? -11.613 -0.220 -2.021 1.00 38.88 324 THR A N 1
ATOM 2386 C CA . THR A 1 324 ? -12.229 -0.925 -3.150 1.00 38.88 324 THR A CA 1
ATOM 2387 C C . THR A 1 324 ? -13.045 0.060 -3.985 1.00 38.88 324 THR A C 1
ATOM 2389 O O . THR A 1 324 ? -13.975 0.687 -3.474 1.00 38.88 324 THR A O 1
ATOM 2392 N N . ILE A 1 325 ? -12.723 0.187 -5.273 1.00 37.47 325 ILE A N 1
ATOM 2393 C CA . ILE A 1 325 ? -13.499 0.980 -6.233 1.00 37.47 325 ILE A CA 1
ATOM 2394 C C . ILE A 1 325 ? -14.851 0.274 -6.444 1.00 37.47 325 ILE A C 1
ATOM 2396 O O . ILE A 1 325 ? -14.952 -0.696 -7.189 1.00 37.47 325 ILE A O 1
ATOM 2400 N N . ILE A 1 326 ? -15.883 0.723 -5.725 1.00 36.16 326 ILE A N 1
ATOM 2401 C CA . ILE A 1 326 ? -17.252 0.166 -5.773 1.00 36.16 326 ILE A CA 1
ATOM 2402 C C . ILE A 1 326 ? -18.119 0.766 -6.890 1.00 36.16 326 ILE A C 1
ATOM 2404 O O . ILE A 1 326 ? -19.191 0.242 -7.182 1.00 36.16 326 ILE A O 1
ATOM 2408 N N . SER A 1 327 ? -17.640 1.846 -7.508 1.00 33.59 327 SER A N 1
ATOM 2409 C CA . SER A 1 327 ? -18.249 2.533 -8.646 1.00 33.59 327 SER A CA 1
ATOM 2410 C C . SER A 1 327 ? -17.139 3.105 -9.524 1.00 33.59 327 SER A C 1
ATOM 2412 O O . SER A 1 327 ? -16.086 3.450 -8.985 1.00 33.59 327 SER A O 1
ATOM 2414 N N . PRO A 1 328 ? -17.355 3.265 -10.837 1.00 34.75 328 PRO A N 1
ATOM 2415 C CA . PRO A 1 328 ? -16.333 3.822 -11.705 1.00 34.75 328 PRO A CA 1
ATOM 2416 C C . PRO A 1 328 ? -15.873 5.220 -11.263 1.00 34.75 328 PRO A C 1
ATOM 2418 O O . PRO A 1 328 ? -16.683 6.080 -10.908 1.00 34.75 328 PRO A O 1
ATOM 2421 N N . LEU A 1 329 ? -14.557 5.447 -11.270 1.00 33.78 329 LEU A N 1
ATOM 2422 C CA . LEU A 1 329 ? -13.964 6.755 -10.992 1.00 33.78 329 LEU A CA 1
ATOM 2423 C C . LEU A 1 329 ? -14.128 7.673 -12.210 1.00 33.78 329 LEU A C 1
ATOM 2425 O O . LEU A 1 329 ? -13.360 7.597 -13.162 1.00 33.78 329 LEU A O 1
ATOM 2429 N N . LEU A 1 330 ? -15.105 8.576 -12.145 1.00 30.03 330 LEU A N 1
ATOM 2430 C CA . LEU A 1 330 ? -15.269 9.677 -13.093 1.00 30.03 330 LEU A CA 1
ATOM 2431 C C . LEU A 1 330 ? -14.053 10.616 -13.032 1.00 30.03 330 LEU A C 1
ATOM 2433 O O . LEU A 1 330 ? -13.900 11.384 -12.082 1.00 30.03 330 LEU A O 1
ATOM 2437 N N . THR A 1 331 ? -13.204 10.589 -14.059 1.00 32.59 331 THR A N 1
ATOM 2438 C CA . THR A 1 331 ? -12.174 11.616 -14.277 1.00 32.59 331 THR A CA 1
ATOM 2439 C C . THR A 1 331 ? -12.624 12.545 -15.402 1.00 32.59 331 THR A C 1
ATOM 2441 O O . THR A 1 331 ? -13.054 12.091 -16.457 1.00 32.59 331 THR A O 1
ATOM 2444 N N . GLY A 1 332 ? -12.595 13.856 -15.152 1.00 26.36 332 GLY A N 1
ATOM 2445 C CA . GLY A 1 332 ? -12.918 14.888 -16.137 1.00 26.36 332 GLY A CA 1
ATOM 2446 C C . GLY A 1 332 ? -11.648 15.598 -16.596 1.00 26.36 332 GLY A C 1
ATOM 2447 O O . GLY A 1 332 ? -10.858 16.048 -15.767 1.00 26.36 332 GLY A O 1
ATOM 2448 N N . GLY A 1 333 ? -11.444 15.705 -17.908 1.00 29.53 333 GLY A N 1
ATOM 2449 C CA . GLY A 1 333 ? -10.443 16.600 -18.484 1.00 29.53 333 GLY A CA 1
ATOM 2450 C C . GLY A 1 333 ? -11.028 18.003 -18.625 1.00 29.53 333 GLY A C 1
ATOM 2451 O O . GLY A 1 333 ? -12.086 18.163 -19.221 1.00 29.53 333 GLY A O 1
ATOM 2452 N N . ASN A 1 334 ? -10.361 19.029 -18.091 1.00 22.58 334 ASN A N 1
ATOM 2453 C CA . ASN A 1 334 ? -10.750 20.414 -18.365 1.00 22.58 334 ASN A CA 1
ATOM 2454 C C . ASN A 1 334 ? -10.177 20.855 -19.720 1.00 22.58 334 ASN A C 1
ATOM 2456 O O . ASN A 1 334 ? -8.972 20.751 -19.968 1.00 22.58 334 ASN A O 1
ATOM 2460 N N . ALA A 1 335 ? -11.068 21.323 -20.594 1.00 26.48 335 ALA A N 1
ATOM 2461 C CA . ALA A 1 335 ? -10.788 21.690 -21.974 1.00 26.48 335 ALA A CA 1
ATOM 2462 C C . ALA A 1 335 ? -9.721 22.793 -22.096 1.00 26.48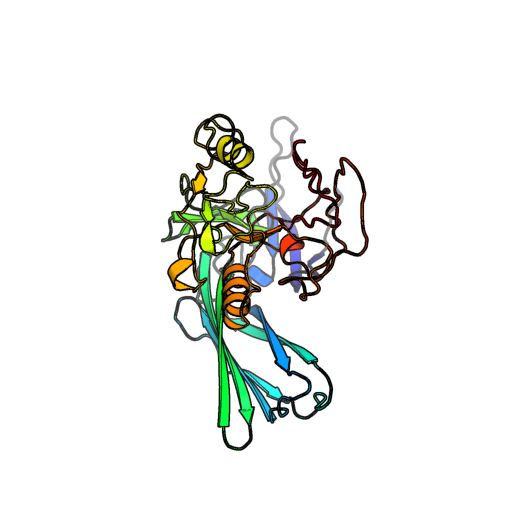 335 ALA A C 1
ATOM 2464 O O . ALA A 1 335 ? -9.734 23.805 -21.396 1.00 26.48 335 ALA A O 1
ATOM 2465 N N . GLY A 1 336 ? -8.806 22.566 -23.036 1.00 24.84 336 GLY A N 1
ATOM 2466 C CA . GLY A 1 336 ? -7.639 23.391 -23.355 1.00 24.84 336 GLY A CA 1
ATOM 2467 C C . GLY A 1 336 ? -6.551 22.579 -24.068 1.00 24.84 336 GLY A C 1
ATOM 2468 O O . GLY A 1 336 ? -5.769 23.130 -24.837 1.00 24.84 336 GLY A O 1
ATOM 2469 N N . TYR A 1 337 ? -6.556 21.253 -23.889 1.00 28.66 337 TYR A N 1
ATOM 2470 C CA . TYR A 1 337 ? -5.699 20.330 -24.628 1.00 28.66 337 TYR A CA 1
ATOM 2471 C C . TYR A 1 337 ? -6.460 19.690 -25.780 1.00 28.66 337 TYR A C 1
ATOM 2473 O O . TYR A 1 337 ? -7.324 18.845 -25.578 1.00 28.66 337 TYR A O 1
ATOM 2481 N N . ALA A 1 338 ? -6.083 20.044 -27.006 1.00 24.56 338 ALA A N 1
ATOM 2482 C CA . ALA A 1 338 ? -6.239 19.122 -28.117 1.00 24.56 338 ALA A CA 1
ATOM 2483 C C . ALA A 1 338 ? -5.204 18.002 -27.921 1.00 24.56 338 ALA A C 1
ATOM 2485 O O . ALA A 1 338 ? -4.061 18.116 -28.363 1.00 24.56 338 ALA A O 1
ATOM 2486 N N . THR A 1 339 ? -5.568 16.935 -27.212 1.00 30.83 339 THR A N 1
ATOM 2487 C CA . THR A 1 339 ? -4.820 15.678 -27.279 1.00 30.83 339 THR A CA 1
ATOM 2488 C C . THR A 1 339 ? -5.142 15.018 -28.613 1.00 30.83 339 THR A C 1
ATOM 2490 O O . THR A 1 339 ? -6.128 14.304 -28.774 1.00 30.83 339 THR A O 1
ATOM 2493 N N . THR A 1 340 ? -4.307 15.260 -29.617 1.00 23.89 340 THR A N 1
ATOM 2494 C CA . THR A 1 340 ? -4.266 14.400 -30.798 1.00 23.89 340 THR A CA 1
ATOM 2495 C C . THR A 1 340 ? -3.517 13.119 -30.424 1.00 23.89 340 THR A C 1
ATOM 2497 O O . THR A 1 340 ? -2.297 13.033 -30.549 1.00 23.89 340 THR A O 1
ATOM 2500 N N . GLY A 1 341 ? -4.251 12.126 -29.902 1.00 35.62 341 GLY A N 1
ATOM 2501 C CA . GLY A 1 341 ? -3.714 10.805 -29.552 1.00 35.62 341 GLY A CA 1
ATOM 2502 C C . GLY A 1 341 ? -4.194 10.221 -28.213 1.00 35.62 341 GLY A C 1
ATOM 2503 O O . GLY A 1 341 ? -4.699 10.961 -27.379 1.00 35.62 341 GLY A O 1
ATOM 2504 N N . LEU A 1 342 ? -4.013 8.898 -28.002 1.00 29.55 342 LEU A N 1
ATOM 2505 C CA . LEU A 1 342 ? -4.210 8.204 -26.707 1.00 29.55 342 LEU A CA 1
ATOM 2506 C C . LEU A 1 342 ? -3.701 9.035 -25.512 1.00 29.55 342 LEU A C 1
ATOM 2508 O O . LEU A 1 342 ? -2.542 9.434 -25.445 1.00 29.55 342 LEU A O 1
ATOM 2512 N N . ALA A 1 343 ? -4.551 9.157 -24.506 1.00 31.12 343 ALA A N 1
ATOM 2513 C CA . ALA A 1 343 ? -4.151 9.518 -23.160 1.00 31.12 343 ALA A CA 1
ATOM 2514 C C . ALA A 1 343 ? -4.559 8.389 -22.214 1.00 31.12 343 ALA A C 1
ATOM 2516 O O . ALA A 1 343 ? -5.537 7.682 -22.447 1.00 31.12 343 ALA A O 1
ATOM 2517 N N . THR A 1 344 ? -3.789 8.193 -21.153 1.00 30.30 344 THR A N 1
ATOM 2518 C CA . THR A 1 344 ? -4.133 7.287 -20.054 1.00 30.30 344 THR A CA 1
ATOM 2519 C C . THR A 1 344 ? -4.074 8.105 -18.787 1.00 30.30 344 THR A C 1
ATOM 2521 O O . THR A 1 344 ? -3.182 8.935 -18.642 1.00 30.30 344 THR A O 1
ATOM 2524 N N . VAL A 1 345 ? -5.062 7.906 -17.925 1.00 29.47 345 VAL A N 1
ATOM 2525 C CA . VAL A 1 345 ? -5.066 8.407 -16.559 1.00 29.47 345 VAL A CA 1
ATOM 2526 C C . VAL A 1 345 ? -4.944 7.171 -15.689 1.00 29.47 345 VAL A C 1
ATOM 2528 O O . VAL A 1 345 ? -5.782 6.273 -15.760 1.00 29.47 345 VAL A O 1
ATOM 2531 N N . LEU A 1 346 ? -3.860 7.096 -14.933 1.00 28.64 346 LEU A N 1
ATOM 2532 C CA . LEU A 1 346 ? -3.684 6.102 -13.885 1.00 28.64 346 LEU A CA 1
ATOM 2533 C C . LEU A 1 346 ? -4.009 6.823 -12.586 1.00 28.64 346 LEU A C 1
ATOM 2535 O O . LEU A 1 346 ? -3.440 7.888 -12.366 1.00 28.64 346 LEU A O 1
ATOM 2539 N N . ALA A 1 347 ? -4.980 6.309 -11.824 1.00 31.69 347 ALA A N 1
ATOM 2540 C CA . ALA A 1 347 ? -5.059 6.581 -10.389 1.00 31.69 347 ALA A CA 1
ATOM 2541 C C . ALA A 1 347 ? -3.984 5.763 -9.668 1.00 31.69 347 ALA A C 1
ATOM 2543 O O . ALA A 1 347 ? -3.378 4.914 -10.357 1.00 31.69 347 ALA A O 1
#

pLDDT: mean 75.5, std 22.25, range [22.58, 96.75]